Protein AF-A0A2T2R251-F1 (afdb_monomer_lite)

Foldseek 3Di:
DDPPPPPQPWDWDFDDDPNDTQKIWIWHDDDPQEIETEDIDGHPVCPPVCPSVVSLQVVLVVSLVRGKYKYKAAPLDQVVQCCLQVNVKKFQAWFFDDPVRHIITIIIRHPVVSVVDPCNPDPCNDPVNLVVCCVVPPVPDDLVRVVVVVDQKHKDKDQCVPCVVPVRVSQNVLSVVQKIQNHKHFDVVQVVVVVDVGRTMMMTMIGHD

Sequence (209 aa):
EELKEEAADGDFHILKKDNKVVAFVYMEPPEDGHKKATSLNVKSGYRGSAIGEAMLKNTLAEEAEDYIIDATVFPELRVGTKYVEDFDFNIVGTTTYGEERKKIFEIQINKDKNKELKTKNSENWTYEKITEKYKDFFEDKGLKQLKEASEEVIIRKYDMEKEDSQMVPEVEELIDSEYEVTRYFSDEESEKNEKEENEPVRYFVFEKV

Secondary structure (DSSP, 8-state):
----------EEEEEEETTEEEEEEEEPPPBTTEEEEEEEEE-GGGTTTTHHHHHHHHHHHHHTTTSEEEEEE-TT-THHHHHHHHS--EEEEEEEETTTTEEEEEEEE-HHHHHH-TTTS-TT-SHHHHHHHIIIIITT--HHHHHHTT-SEEEEEEEHHHHHHHHHHHHHHHHTTTEEEEEEEE-HHHHHTTTS-PPPEEEEEEEE-

Structure (mmCIF, N/CA/C/O backbone):
data_AF-A0A2T2R251-F1
#
_entry.id   AF-A0A2T2R251-F1
#
loop_
_atom_site.group_PDB
_atom_site.id
_atom_site.type_symbol
_atom_site.label_atom_id
_atom_site.label_alt_id
_atom_site.label_comp_id
_atom_site.label_asym_id
_atom_site.label_entity_id
_atom_site.label_seq_id
_atom_site.pdbx_PDB_ins_code
_atom_site.Cartn_x
_atom_site.Cartn_y
_atom_site.Cartn_z
_atom_site.occupancy
_atom_site.B_iso_or_equiv
_atom_site.auth_seq_id
_atom_site.auth_comp_id
_atom_site.auth_asym_id
_atom_site.auth_atom_id
_atom_site.pdbx_PDB_model_num
ATOM 1 N N . GLU A 1 1 ? -43.269 11.082 3.886 1.00 42.72 1 GLU A N 1
ATOM 2 C CA . GLU A 1 1 ? -42.209 10.229 3.330 1.00 42.72 1 GLU A CA 1
ATOM 3 C C . GLU A 1 1 ? -41.336 9.838 4.511 1.00 42.72 1 GLU A C 1
ATOM 5 O O . GLU A 1 1 ? -40.662 10.692 5.070 1.00 42.72 1 GLU A O 1
ATOM 10 N N . GLU A 1 2 ? -41.549 8.635 5.045 1.00 33.41 2 GLU A N 1
ATOM 11 C CA . GLU A 1 2 ? -40.767 8.110 6.168 1.00 33.41 2 GLU A CA 1
ATOM 12 C C . GLU A 1 2 ? -39.424 7.636 5.616 1.00 33.41 2 GLU A C 1
ATOM 14 O O . GLU A 1 2 ? -39.378 6.702 4.815 1.00 33.41 2 GLU A O 1
ATOM 19 N N . LEU A 1 3 ? -38.341 8.297 6.023 1.00 32.88 3 LEU A N 1
ATOM 20 C CA . LEU A 1 3 ? -36.986 7.801 5.821 1.00 32.88 3 LEU A CA 1
ATOM 21 C C . LEU A 1 3 ? -36.829 6.545 6.682 1.00 32.88 3 LEU A C 1
ATOM 23 O O . LEU A 1 3 ? -36.683 6.631 7.900 1.00 32.88 3 LEU A O 1
ATOM 27 N N . LYS A 1 4 ? -36.910 5.372 6.052 1.00 37.38 4 LYS A N 1
ATOM 28 C CA . LYS A 1 4 ? -36.396 4.138 6.639 1.00 37.38 4 LYS A CA 1
ATOM 29 C C . LYS A 1 4 ? -34.872 4.257 6.657 1.00 37.38 4 LYS A C 1
ATOM 31 O O . LYS A 1 4 ? -34.237 4.055 5.630 1.00 37.38 4 LYS A O 1
ATOM 36 N N . GLU A 1 5 ? -34.299 4.624 7.800 1.00 42.22 5 GLU A N 1
ATOM 37 C CA . GLU A 1 5 ? -32.902 4.294 8.093 1.00 42.22 5 GLU A CA 1
ATOM 38 C C . GLU A 1 5 ? -32.829 2.768 8.209 1.00 42.22 5 GLU A C 1
ATOM 40 O O . GLU A 1 5 ? -33.146 2.190 9.250 1.00 42.22 5 GLU A O 1
ATOM 45 N N . GLU A 1 6 ? -32.484 2.097 7.111 1.00 45.44 6 GLU A N 1
ATOM 46 C CA . GLU A 1 6 ? -31.908 0.760 7.200 1.00 45.44 6 GLU A CA 1
ATOM 47 C C . GLU A 1 6 ? -30.584 0.923 7.949 1.00 45.44 6 GLU A C 1
ATOM 49 O O . GLU A 1 6 ? -29.664 1.591 7.475 1.00 45.44 6 GLU A O 1
ATOM 54 N N . ALA A 1 7 ? -30.528 0.412 9.180 1.00 51.44 7 ALA A N 1
ATOM 55 C CA . ALA A 1 7 ? -29.283 0.347 9.923 1.00 51.44 7 ALA A CA 1
ATOM 56 C C . ALA A 1 7 ? -28.287 -0.443 9.068 1.00 51.44 7 ALA A C 1
ATOM 58 O O . ALA A 1 7 ? -28.575 -1.574 8.689 1.00 51.44 7 ALA A O 1
ATOM 59 N N . ALA A 1 8 ? -27.162 0.177 8.713 1.00 60.00 8 ALA A N 1
ATOM 60 C CA . ALA A 1 8 ? -26.139 -0.479 7.915 1.00 60.00 8 ALA A CA 1
ATOM 61 C C . ALA A 1 8 ? -25.661 -1.740 8.657 1.00 60.00 8 ALA A C 1
ATOM 63 O O . ALA A 1 8 ? -25.205 -1.633 9.795 1.00 60.00 8 ALA A O 1
ATOM 64 N N . ASP A 1 9 ? -25.768 -2.908 8.020 1.00 83.00 9 ASP A N 1
ATOM 65 C CA . ASP A 1 9 ? -25.555 -4.250 8.604 1.00 83.00 9 ASP A CA 1
ATOM 66 C C . ASP A 1 9 ? -24.088 -4.552 9.007 1.00 83.00 9 ASP A C 1
ATOM 68 O O . ASP A 1 9 ? -23.717 -5.704 9.209 1.00 83.00 9 ASP A O 1
ATOM 72 N N . GLY A 1 10 ? -23.224 -3.535 9.080 1.00 87.25 10 GLY A N 1
ATOM 73 C CA . GLY A 1 10 ? -21.783 -3.702 9.284 1.00 87.25 10 GLY A CA 1
ATOM 74 C C . GLY A 1 10 ? -21.327 -3.658 10.743 1.00 87.25 10 GLY A C 1
ATOM 75 O O . GLY A 1 10 ? -22.078 -3.320 11.663 1.00 87.25 10 GLY A O 1
ATOM 76 N N . ASP A 1 11 ? -20.041 -3.935 10.935 1.00 92.31 11 ASP A N 1
ATOM 77 C CA . ASP A 1 11 ? -19.409 -4.062 12.243 1.00 92.31 11 ASP A CA 1
ATOM 78 C C . ASP A 1 11 ? -18.750 -2.750 12.685 1.00 92.31 11 ASP A C 1
ATOM 80 O O . ASP A 1 11 ? -17.991 -2.114 11.950 1.00 92.31 11 ASP A O 1
ATOM 84 N N . PHE A 1 12 ? -19.001 -2.355 13.936 1.00 94.12 12 PHE A N 1
ATOM 85 C CA . PHE A 1 12 ? -18.276 -1.271 14.595 1.00 94.12 12 PHE A CA 1
ATOM 86 C C . PHE A 1 12 ? -17.308 -1.835 15.628 1.00 94.12 12 PHE A C 1
ATOM 88 O O . PHE A 1 12 ? -17.704 -2.238 16.726 1.00 94.12 12 PHE A O 1
ATOM 95 N N . HIS A 1 13 ? -16.018 -1.736 15.338 1.00 94.38 13 HIS A N 1
ATOM 96 C CA . HIS A 1 13 ? -14.980 -1.922 16.341 1.00 94.38 13 HIS A CA 1
ATOM 97 C C . HIS A 1 13 ? -14.821 -0.601 17.084 1.00 94.38 13 HIS A C 1
ATOM 99 O O . HIS A 1 13 ? -14.683 0.454 16.467 1.00 94.38 13 HIS A O 1
ATOM 105 N N . ILE A 1 14 ? -14.877 -0.623 18.417 1.00 95.50 14 ILE A N 1
ATOM 106 C CA . ILE A 1 14 ? -14.910 0.594 19.237 1.00 95.50 14 ILE A CA 1
ATOM 107 C C . ILE A 1 14 ? -13.843 0.518 20.321 1.00 95.50 14 ILE A C 1
ATOM 109 O O . ILE A 1 14 ? -13.848 -0.392 21.149 1.00 95.50 14 ILE A O 1
ATOM 113 N N . LEU A 1 15 ? -13.000 1.548 20.401 1.00 94.19 15 LEU A N 1
ATOM 114 C CA . LEU A 1 15 ? -12.077 1.732 21.513 1.00 94.19 15 LEU A CA 1
ATOM 115 C C . LEU A 1 15 ? -12.658 2.714 22.533 1.00 94.19 15 LEU A C 1
ATOM 117 O O . LEU A 1 15 ? -13.038 3.844 22.201 1.00 94.19 15 LEU A O 1
ATOM 121 N N . LYS A 1 16 ? -12.690 2.298 23.804 1.00 94.56 16 LYS A N 1
ATOM 122 C CA . LYS A 1 16 ? -13.161 3.120 24.925 1.00 94.56 16 LYS A CA 1
ATOM 123 C C . LYS A 1 16 ? -12.035 3.431 25.907 1.00 94.56 16 LYS A C 1
ATOM 125 O O . LYS A 1 16 ? -11.238 2.564 26.245 1.00 94.56 16 LYS A O 1
ATOM 130 N N . LYS A 1 17 ? -12.032 4.658 26.428 1.00 92.19 17 LYS A N 1
ATOM 131 C CA . LYS A 1 17 ? -11.225 5.089 27.578 1.00 92.19 17 LYS A CA 1
ATOM 132 C C . LYS A 1 17 ? -12.141 5.789 28.576 1.00 92.19 17 LYS A C 1
ATOM 134 O O . LYS A 1 17 ? -12.907 6.667 28.183 1.00 92.19 17 LYS A O 1
ATOM 139 N N . ASP A 1 18 ? -12.105 5.376 29.840 1.00 94.50 18 ASP A N 1
ATOM 140 C CA . ASP A 1 18 ? -12.979 5.904 30.902 1.00 94.50 18 ASP A CA 1
ATOM 141 C C . ASP A 1 18 ? -14.473 5.875 30.510 1.00 94.50 18 ASP A C 1
ATOM 143 O O . ASP A 1 18 ? -15.200 6.859 30.655 1.00 94.50 18 ASP A O 1
ATOM 147 N N . ASN A 1 19 ? -14.917 4.750 29.931 1.00 94.69 19 ASN A N 1
ATOM 148 C CA . ASN A 1 19 ? -16.263 4.528 29.376 1.00 94.69 19 ASN A CA 1
ATOM 149 C C . ASN A 1 19 ? -16.692 5.473 28.237 1.00 94.69 19 ASN A C 1
ATOM 151 O O . ASN A 1 19 ? -17.853 5.454 27.829 1.00 94.69 19 ASN A O 1
ATOM 155 N N . LYS A 1 20 ? -15.776 6.265 27.673 1.00 95.25 20 LYS A N 1
ATOM 156 C CA . LYS A 1 20 ? -16.039 7.133 26.520 1.00 95.25 20 LYS A CA 1
ATOM 157 C C . LYS A 1 20 ? -15.420 6.538 25.267 1.00 95.25 20 LYS A C 1
ATOM 159 O O . LYS A 1 20 ? -14.269 6.113 25.298 1.00 95.25 20 LYS A O 1
ATOM 164 N N . VAL A 1 21 ? -16.163 6.556 24.163 1.00 95.06 21 VAL A N 1
ATOM 165 C CA . VAL A 1 21 ? -15.623 6.203 22.844 1.00 95.06 21 VAL A CA 1
ATOM 166 C C . VAL A 1 21 ? -14.555 7.224 22.458 1.00 95.06 21 VAL A C 1
ATOM 168 O O . VAL A 1 21 ? -14.800 8.435 22.487 1.00 95.06 21 VAL A O 1
ATOM 171 N N . VAL A 1 22 ? -13.358 6.732 22.150 1.00 96.31 22 VAL A N 1
ATOM 172 C CA . VAL A 1 22 ? -12.215 7.553 21.723 1.00 96.31 22 VAL A CA 1
ATOM 173 C C . VAL A 1 22 ? -11.799 7.266 20.288 1.00 96.31 22 VAL A C 1
ATOM 175 O O . VAL A 1 22 ? -11.245 8.159 19.652 1.00 96.31 22 VAL A O 1
ATOM 178 N N . ALA A 1 23 ? -12.105 6.076 19.773 1.00 95.81 23 ALA A N 1
ATOM 179 C CA . ALA A 1 23 ? -11.934 5.737 18.371 1.00 95.81 23 ALA A CA 1
ATOM 180 C C . ALA A 1 23 ? -12.937 4.659 17.939 1.00 95.81 23 ALA A C 1
ATOM 182 O O . ALA A 1 23 ? -13.437 3.908 18.785 1.00 95.81 23 ALA A O 1
ATOM 183 N N . PHE A 1 24 ? -13.229 4.599 16.643 1.00 95.50 24 PHE A N 1
ATOM 184 C CA . PHE A 1 24 ? -13.963 3.495 16.033 1.00 95.50 24 PHE A CA 1
ATOM 185 C C . PHE A 1 24 ? -13.429 3.176 14.634 1.00 95.50 24 PHE A C 1
ATOM 187 O O . PHE A 1 24 ? -12.892 4.062 13.963 1.00 95.50 24 PHE A O 1
ATOM 194 N N . VAL A 1 25 ? -13.619 1.927 14.214 1.00 95.06 25 VAL A N 1
ATOM 195 C CA . VAL A 1 25 ? -13.469 1.463 12.833 1.00 95.06 25 VAL A CA 1
ATOM 196 C C . VAL A 1 25 ? -14.794 0.841 12.413 1.00 95.06 25 VAL A C 1
ATOM 198 O O . VAL A 1 25 ? -15.330 0.017 13.152 1.00 95.06 25 VAL A O 1
ATOM 201 N N . TYR A 1 26 ? -15.326 1.268 11.272 1.00 95.44 26 TYR A N 1
ATOM 202 C CA . TYR A 1 26 ? -16.492 0.650 10.647 1.00 95.44 26 TYR A CA 1
ATOM 203 C C . TYR A 1 26 ? -16.040 -0.243 9.491 1.00 95.44 26 TYR A C 1
ATOM 205 O O . TYR A 1 26 ? -15.249 0.191 8.644 1.00 95.44 26 TYR A O 1
ATOM 213 N N . MET A 1 27 ? -16.544 -1.474 9.482 1.00 95.62 27 MET A N 1
ATOM 214 C CA . MET A 1 27 ? -16.362 -2.433 8.402 1.00 95.62 27 MET A CA 1
ATOM 215 C C . MET A 1 27 ? -17.715 -2.818 7.819 1.00 95.62 27 MET A C 1
ATOM 217 O O . MET A 1 27 ? -18.676 -3.056 8.551 1.00 95.62 27 MET A O 1
ATOM 221 N N . GLU A 1 28 ? -17.790 -2.860 6.495 1.00 95.50 28 GLU A N 1
ATOM 222 C CA . GLU A 1 28 ? -18.968 -3.374 5.802 1.00 95.50 28 GLU A CA 1
ATOM 223 C C . GLU A 1 28 ? -19.137 -4.881 6.077 1.00 95.50 28 GLU A C 1
ATOM 225 O O . GLU A 1 28 ? -18.156 -5.563 6.404 1.00 95.50 28 GLU A O 1
ATOM 230 N N . PRO A 1 29 ? -20.371 -5.409 5.968 1.00 94.19 29 PRO A N 1
ATOM 231 C CA . PRO A 1 29 ? -20.608 -6.847 6.033 1.00 94.19 29 PRO A CA 1
ATOM 232 C C . PRO A 1 29 ? -19.720 -7.598 5.035 1.00 94.19 29 PRO A C 1
ATOM 234 O O . PRO A 1 29 ? -19.419 -7.057 3.969 1.00 94.19 29 PRO A O 1
ATOM 237 N N . PRO A 1 30 ? -19.325 -8.843 5.341 1.00 94.81 30 PRO A N 1
ATOM 238 C CA . PRO A 1 30 ? -18.513 -9.611 4.421 1.00 94.81 30 PRO A CA 1
ATOM 239 C C . PRO A 1 30 ? -19.285 -9.950 3.137 1.00 94.81 30 PRO A C 1
ATOM 241 O O . PRO A 1 30 ? -20.436 -10.388 3.196 1.00 94.81 30 PRO A O 1
ATOM 244 N N . GLU A 1 31 ? -18.622 -9.823 1.992 1.00 95.06 31 GLU A N 1
ATOM 245 C CA . GLU A 1 31 ? -19.116 -10.197 0.664 1.00 95.06 31 GLU A CA 1
ATOM 246 C C . GLU A 1 31 ? -18.051 -11.065 -0.024 1.00 95.06 31 GLU A C 1
ATOM 248 O O . GLU A 1 31 ? -16.896 -10.672 -0.121 1.00 95.06 31 GLU A O 1
ATOM 253 N N . ASP A 1 32 ? -18.403 -12.292 -0.423 1.00 94.69 32 ASP A N 1
ATOM 254 C CA . ASP A 1 32 ? -17.502 -13.243 -1.103 1.00 94.69 32 ASP A CA 1
ATOM 255 C C . ASP A 1 32 ? -16.136 -13.491 -0.418 1.00 94.69 32 ASP A C 1
ATOM 257 O O . ASP A 1 32 ? -15.134 -13.784 -1.066 1.00 94.69 32 ASP A O 1
ATOM 261 N N . GLY A 1 33 ? -16.095 -13.430 0.918 1.00 95.88 33 GLY A N 1
ATOM 262 C CA . GLY A 1 33 ? -14.867 -13.614 1.709 1.00 95.88 33 GLY A CA 1
ATOM 263 C C . GLY A 1 33 ? -14.048 -12.334 1.908 1.00 95.88 33 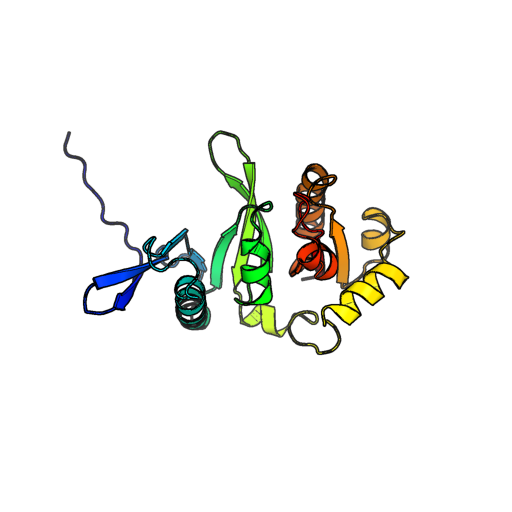GLY A C 1
ATOM 264 O O . GLY A 1 33 ? -12.995 -12.376 2.543 1.00 95.88 33 GLY A O 1
ATOM 265 N N . HIS A 1 34 ? -14.547 -11.202 1.420 1.00 97.44 34 HIS A N 1
ATOM 266 C CA . HIS A 1 34 ? -13.956 -9.883 1.581 1.00 97.44 34 HIS A CA 1
ATOM 267 C C . HIS A 1 34 ? -14.722 -9.059 2.618 1.00 97.44 34 HIS A C 1
ATOM 269 O O . HIS A 1 34 ? -15.947 -9.112 2.668 1.00 97.44 34 HIS A O 1
ATOM 275 N N . LYS A 1 35 ? -14.017 -8.262 3.424 1.00 96.56 35 LYS A N 1
ATOM 276 C CA . LYS A 1 35 ? -14.592 -7.207 4.271 1.00 96.56 35 LYS A CA 1
ATOM 277 C C . LYS A 1 35 ? -13.965 -5.873 3.915 1.00 96.56 35 LYS A C 1
ATOM 279 O O . LYS A 1 35 ? -12.746 -5.759 3.829 1.00 96.56 35 LYS A O 1
ATOM 284 N N . LYS A 1 36 ? -14.785 -4.830 3.803 1.00 96.69 36 LYS A N 1
ATOM 285 C CA . LYS A 1 36 ? -14.296 -3.489 3.484 1.00 96.69 36 LYS A CA 1
ATOM 286 C C . LYS A 1 36 ? -14.185 -2.611 4.724 1.00 96.69 36 LYS A C 1
ATOM 288 O O . LYS A 1 36 ? -15.191 -2.290 5.356 1.00 96.69 36 LYS A O 1
ATOM 293 N N . ALA A 1 37 ? -12.979 -2.151 5.043 1.00 95.81 37 ALA A N 1
ATOM 294 C CA . ALA A 1 37 ? -12.744 -1.133 6.062 1.00 95.81 37 ALA A CA 1
ATOM 295 C C . ALA A 1 37 ? -12.962 0.265 5.465 1.00 95.81 37 ALA A C 1
ATOM 297 O O . ALA A 1 37 ? -12.188 0.738 4.633 1.00 95.81 37 ALA A O 1
ATOM 298 N N . THR A 1 38 ? -14.023 0.950 5.893 1.00 91.56 38 THR A N 1
ATOM 299 C CA . THR A 1 38 ? -14.479 2.191 5.239 1.00 91.56 38 THR A CA 1
ATOM 300 C C . THR A 1 38 ? -14.211 3.448 6.048 1.00 91.56 38 THR A C 1
ATOM 302 O O . THR A 1 38 ? -14.013 4.524 5.483 1.00 91.56 38 THR A O 1
ATOM 305 N N . SER A 1 39 ? -14.212 3.352 7.378 1.00 89.12 39 SER A N 1
ATOM 306 C CA . SER A 1 39 ? -14.053 4.526 8.231 1.00 89.12 39 SER A CA 1
ATOM 307 C C . SER A 1 39 ? -13.225 4.212 9.458 1.00 89.12 39 SER A C 1
ATOM 309 O O . SER A 1 39 ? -13.602 3.361 10.254 1.00 89.12 39 SER A O 1
ATOM 311 N N . LEU A 1 40 ? -12.138 4.960 9.646 1.00 91.75 40 LEU A N 1
ATOM 312 C CA . LEU A 1 40 ? -11.447 5.096 10.922 1.00 91.75 40 LEU A CA 1
ATOM 313 C C . LEU A 1 40 ? -11.698 6.505 11.452 1.00 91.75 40 LEU A C 1
ATOM 315 O O . LEU A 1 40 ? -11.399 7.500 10.787 1.00 91.75 40 LEU A O 1
ATOM 319 N N . ASN A 1 41 ? -12.158 6.606 12.694 1.00 93.38 41 ASN A N 1
ATOM 320 C CA . ASN A 1 41 ? -12.248 7.886 13.379 1.00 93.38 41 ASN A CA 1
ATOM 321 C C . ASN A 1 41 ? -11.543 7.830 14.728 1.00 93.38 41 ASN A C 1
ATOM 323 O O . ASN A 1 41 ? -11.795 6.941 15.535 1.00 93.38 41 ASN A O 1
ATOM 327 N N . VAL A 1 42 ? -10.708 8.834 14.996 1.00 93.38 42 VAL A N 1
ATOM 328 C CA . VAL A 1 42 ? -10.112 9.078 16.311 1.00 93.38 42 VAL A CA 1
ATOM 329 C C . VAL A 1 42 ? -10.560 10.449 16.795 1.00 93.38 42 VAL A C 1
ATOM 331 O O . VAL A 1 42 ? -10.399 11.466 16.101 1.00 93.38 42 VAL A O 1
ATOM 334 N N . LYS A 1 43 ? -11.092 10.481 18.019 1.00 94.31 43 LYS A N 1
ATOM 335 C CA . LYS A 1 43 ? -11.514 11.704 18.700 1.00 94.31 43 LYS A CA 1
ATOM 336 C C . LYS A 1 43 ? -10.365 12.714 18.703 1.00 94.31 43 LYS A C 1
ATOM 338 O O . LYS A 1 43 ? -9.245 12.379 19.069 1.00 94.31 43 LYS A O 1
ATOM 343 N N . SER A 1 44 ? -10.653 13.961 18.330 1.00 92.69 44 SER A N 1
ATOM 344 C CA . SER A 1 44 ? -9.643 14.992 18.029 1.00 92.69 44 SER A CA 1
ATOM 345 C C . SER A 1 44 ? -8.545 15.153 19.087 1.00 92.69 44 SER A C 1
ATOM 347 O O . SER A 1 44 ? -7.374 15.196 18.731 1.00 92.69 44 SER A O 1
ATOM 349 N N . GLY A 1 45 ? -8.898 15.162 20.376 1.00 93.81 45 GLY A N 1
ATOM 350 C CA . GLY A 1 45 ? -7.935 15.279 21.483 1.00 93.81 45 GLY A CA 1
ATOM 351 C C . GLY A 1 45 ? -7.009 14.071 21.697 1.00 93.81 45 GLY A C 1
ATOM 352 O O . GLY A 1 45 ? -6.158 14.121 22.576 1.00 93.81 45 GLY A O 1
ATOM 353 N N . TYR A 1 46 ? -7.190 12.995 20.930 1.00 92.12 46 TYR A N 1
ATOM 354 C CA . TYR A 1 46 ? -6.380 11.772 20.954 1.00 92.12 46 TYR A CA 1
ATOM 355 C C . TYR A 1 46 ? -5.630 11.534 19.633 1.00 92.12 46 TYR A C 1
ATOM 357 O O . TYR A 1 46 ? -4.946 10.526 19.472 1.00 92.12 46 TYR A O 1
ATOM 365 N N . ARG A 1 47 ? -5.751 12.436 18.655 1.00 89.12 47 ARG A N 1
ATOM 366 C CA . ARG A 1 47 ? -4.983 12.326 17.410 1.00 89.12 47 ARG A CA 1
ATOM 367 C C . ARG A 1 47 ? -3.497 12.534 17.709 1.00 89.12 47 ARG A C 1
ATOM 369 O O . ARG A 1 47 ? -3.148 13.362 18.544 1.00 89.12 47 ARG A O 1
ATOM 376 N N . GLY A 1 48 ? -2.637 11.753 17.056 1.00 86.44 48 GLY A N 1
ATOM 377 C CA . GLY A 1 48 ? -1.192 11.751 17.313 1.00 86.44 48 GLY A CA 1
ATOM 378 C C . GLY A 1 48 ? -0.752 10.957 18.550 1.00 86.44 48 GLY A C 1
ATOM 379 O O . GLY A 1 48 ? 0.434 10.934 18.853 1.00 86.44 48 GLY A O 1
ATOM 380 N N . SER A 1 49 ?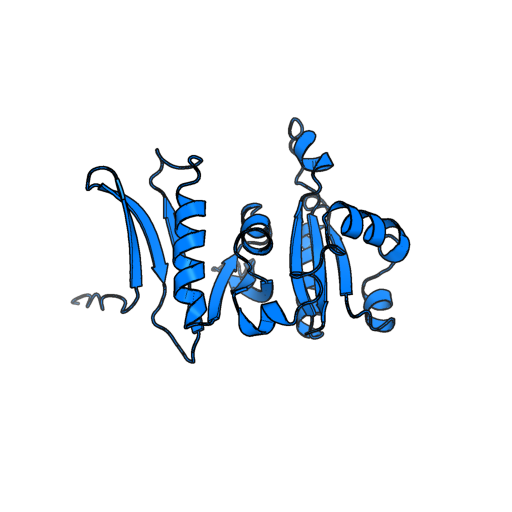 -1.665 10.284 19.264 1.00 90.31 49 SER A N 1
ATOM 381 C CA . SER A 1 49 ? -1.316 9.467 20.439 1.00 90.31 49 SER A CA 1
ATOM 382 C C . SER A 1 49 ? -1.150 7.972 20.130 1.00 90.31 49 SER A C 1
ATOM 384 O O . SER A 1 49 ? -1.349 7.149 21.023 1.00 90.31 49 SER A O 1
ATOM 386 N N . ALA A 1 50 ? -0.897 7.611 18.870 1.00 91.00 50 ALA A N 1
ATOM 387 C CA . ALA A 1 50 ? -0.840 6.231 18.374 1.00 91.00 50 ALA A CA 1
ATOM 388 C C . ALA A 1 50 ? -2.141 5.402 18.539 1.00 91.00 50 ALA A C 1
ATOM 390 O O . ALA A 1 50 ? -2.138 4.186 18.354 1.00 91.00 50 ALA A O 1
ATOM 391 N N . ILE A 1 51 ? -3.266 6.027 18.924 1.00 92.25 51 ILE A N 1
ATOM 392 C CA . ILE A 1 51 ? -4.526 5.310 19.194 1.00 92.25 51 ILE A CA 1
ATOM 393 C C . ILE A 1 51 ? -5.134 4.738 17.912 1.00 92.25 51 ILE A C 1
ATOM 395 O O . ILE A 1 51 ? -5.634 3.616 17.934 1.00 92.25 51 ILE A O 1
ATOM 399 N N . GLY A 1 52 ? -5.101 5.500 16.815 1.00 90.44 52 GLY A N 1
ATOM 400 C CA . GLY A 1 52 ? -5.629 5.035 15.533 1.00 90.44 52 GLY A CA 1
ATOM 401 C C . GLY A 1 52 ? -4.818 3.859 15.003 1.00 90.44 52 GLY A C 1
ATOM 402 O O . GLY A 1 52 ? -5.390 2.851 14.611 1.00 90.44 52 GLY A O 1
ATOM 403 N N . GLU A 1 53 ? -3.492 3.959 15.085 1.00 91.25 53 GLU A N 1
ATOM 404 C CA . GLU A 1 53 ? -2.561 2.916 14.665 1.00 91.25 53 GLU A CA 1
ATOM 405 C C . GLU A 1 53 ? -2.736 1.632 15.482 1.00 91.25 53 GLU A C 1
ATOM 407 O O . GLU A 1 53 ? -2.854 0.551 14.914 1.00 91.25 53 GLU A O 1
ATOM 412 N N . ALA A 1 54 ? -2.814 1.739 16.812 1.00 91.12 54 ALA A N 1
ATOM 413 C CA . ALA A 1 54 ? -3.032 0.580 17.675 1.00 91.12 54 ALA A CA 1
ATOM 414 C C . ALA A 1 54 ? -4.395 -0.082 17.423 1.00 91.12 54 ALA A C 1
ATOM 416 O O . ALA A 1 54 ? -4.505 -1.306 17.463 1.00 91.12 54 ALA A O 1
ATOM 417 N N . MET A 1 55 ? -5.430 0.722 17.162 1.00 92.44 55 MET A N 1
ATOM 418 C CA . MET A 1 55 ? -6.757 0.216 16.837 1.00 92.44 55 MET A CA 1
ATOM 419 C C . MET A 1 55 ? -6.765 -0.526 15.502 1.00 92.44 55 MET A C 1
ATOM 421 O O . MET A 1 55 ? -7.185 -1.678 15.470 1.00 92.44 55 MET A O 1
ATOM 425 N N . LEU A 1 56 ? -6.261 0.102 14.434 1.00 92.50 56 LEU A N 1
ATOM 426 C CA . LEU A 1 56 ? -6.164 -0.527 13.118 1.00 92.50 56 LEU A CA 1
ATOM 427 C C . LEU A 1 56 ? -5.358 -1.817 13.185 1.00 92.50 56 LEU A C 1
ATOM 429 O O . LEU A 1 56 ? -5.837 -2.843 12.726 1.00 92.50 56 LEU A O 1
ATOM 433 N N . LYS A 1 57 ? -4.179 -1.792 13.813 1.00 91.38 57 LYS A N 1
ATOM 434 C CA . LYS A 1 57 ? -3.323 -2.976 13.901 1.00 91.38 57 LYS A CA 1
ATOM 435 C C . LYS A 1 57 ? -4.049 -4.170 14.508 1.00 91.38 57 LYS A C 1
ATOM 437 O O . LYS A 1 57 ? -3.957 -5.262 13.969 1.00 91.38 57 LYS A O 1
ATOM 442 N N . ASN A 1 58 ? -4.756 -3.966 15.616 1.00 91.00 58 ASN A N 1
ATOM 443 C CA . ASN A 1 58 ? -5.444 -5.060 16.294 1.00 91.00 58 ASN A CA 1
ATOM 444 C C . ASN A 1 58 ? -6.683 -5.512 15.517 1.00 91.00 58 ASN A C 1
ATOM 446 O O . ASN A 1 58 ? -6.846 -6.703 15.291 1.00 91.00 58 ASN A O 1
ATOM 450 N N . THR A 1 59 ? -7.522 -4.567 15.086 1.00 94.19 59 THR A N 1
ATOM 451 C CA . THR A 1 59 ? -8.769 -4.880 14.380 1.00 94.19 59 THR A CA 1
ATOM 452 C C . THR A 1 59 ? -8.504 -5.527 13.024 1.00 94.19 59 THR A C 1
ATOM 454 O O . THR A 1 59 ? -9.089 -6.557 12.724 1.00 94.19 59 THR A O 1
ATOM 457 N N . LEU A 1 60 ? -7.600 -4.967 12.217 1.00 94.88 60 LEU A N 1
ATOM 458 C CA . LEU A 1 60 ? -7.275 -5.527 10.906 1.00 94.88 60 LEU A CA 1
ATOM 459 C C . LEU A 1 60 ? -6.573 -6.877 11.037 1.00 94.88 60 LEU A C 1
ATOM 461 O O . LEU A 1 60 ? -6.870 -7.775 10.265 1.00 94.88 60 LEU A O 1
ATOM 465 N N . ALA A 1 61 ? -5.676 -7.047 12.016 1.00 92.31 61 ALA A N 1
ATOM 466 C CA . ALA A 1 61 ? -5.030 -8.337 12.229 1.00 92.31 61 ALA A CA 1
ATOM 467 C C . ALA A 1 61 ? -6.031 -9.425 12.632 1.00 92.31 61 ALA A C 1
ATOM 469 O O . ALA A 1 61 ? -5.890 -10.543 12.150 1.00 92.31 61 ALA A O 1
ATOM 470 N N . GLU A 1 62 ? -7.011 -9.112 13.482 1.00 94.69 62 GLU A N 1
ATOM 471 C CA . GLU A 1 62 ? -8.071 -10.043 13.886 1.00 94.69 62 GLU A CA 1
ATOM 472 C C . GLU A 1 62 ? -8.969 -10.410 12.699 1.00 94.69 62 GLU A C 1
ATOM 474 O O . GLU A 1 62 ? -9.074 -11.582 12.353 1.00 94.69 62 GLU A O 1
ATOM 479 N N . GLU A 1 63 ? -9.532 -9.417 12.011 1.00 96.00 63 GLU A N 1
ATOM 480 C CA . GLU A 1 63 ? -10.463 -9.644 10.897 1.00 96.00 63 GLU A CA 1
ATOM 481 C C . GLU A 1 63 ? -9.786 -10.323 9.698 1.00 96.00 63 GLU A C 1
ATOM 483 O O . GLU A 1 63 ? -10.387 -11.167 9.036 1.00 96.00 63 GLU A O 1
ATOM 488 N N . ALA A 1 64 ? -8.506 -10.026 9.452 1.00 96.38 64 ALA A N 1
ATOM 489 C CA . ALA A 1 64 ? -7.747 -10.636 8.367 1.00 96.38 64 ALA A CA 1
ATOM 490 C C . ALA A 1 64 ? -7.368 -12.110 8.612 1.00 96.38 64 ALA A C 1
ATOM 492 O O . ALA A 1 64 ? -6.687 -12.704 7.780 1.00 96.38 64 ALA A O 1
ATOM 493 N N . GLU A 1 65 ? -7.675 -12.700 9.778 1.00 95.88 65 GLU A N 1
ATOM 494 C CA . GLU A 1 65 ? -7.587 -14.165 9.950 1.00 95.88 65 GLU A CA 1
ATOM 495 C C . GLU A 1 65 ? -8.692 -14.894 9.173 1.00 95.88 65 GLU A C 1
ATOM 497 O O . GLU A 1 65 ? -8.451 -15.984 8.660 1.00 95.88 65 GLU A O 1
ATOM 502 N N . ASP A 1 66 ? -9.873 -14.282 9.066 1.00 96.62 66 ASP A N 1
ATOM 503 C CA . ASP A 1 66 ? -11.065 -14.917 8.497 1.00 96.62 66 ASP A CA 1
ATOM 504 C C . ASP A 1 66 ? -11.467 -14.331 7.133 1.00 96.62 66 ASP A C 1
ATOM 506 O O . ASP A 1 66 ? -12.149 -15.001 6.355 1.00 96.62 66 ASP A O 1
ATOM 510 N N . TYR A 1 67 ? -11.049 -13.098 6.830 1.00 98.00 67 TYR A N 1
ATOM 511 C CA . TYR A 1 67 ? -11.451 -12.365 5.628 1.00 98.00 67 TYR A CA 1
ATOM 512 C C . TYR A 1 67 ? -10.265 -11.721 4.912 1.00 98.00 67 TYR A C 1
ATOM 514 O O . TYR A 1 67 ? -9.237 -11.402 5.507 1.00 98.00 67 TYR A O 1
ATOM 522 N N . ILE A 1 68 ? -10.440 -11.455 3.622 1.00 98.12 68 ILE A N 1
ATOM 523 C CA . ILE A 1 68 ? -9.596 -10.509 2.895 1.00 98.12 68 ILE A CA 1
ATOM 524 C C . ILE A 1 68 ? -10.088 -9.101 3.227 1.00 98.12 68 ILE A C 1
ATOM 526 O O . ILE A 1 68 ? -11.279 -8.818 3.106 1.00 98.12 68 ILE A O 1
ATOM 530 N N . ILE A 1 69 ? -9.196 -8.219 3.676 1.00 98.12 69 ILE A N 1
ATOM 531 C CA . ILE A 1 69 ? -9.596 -6.869 4.089 1.00 98.12 69 ILE A CA 1
ATOM 532 C C . ILE A 1 69 ? -9.287 -5.875 2.987 1.00 98.12 69 ILE A C 1
ATOM 534 O O . ILE A 1 69 ? -8.120 -5.625 2.700 1.00 98.12 69 ILE A O 1
ATOM 538 N N . ASP A 1 70 ? -10.322 -5.254 2.439 1.00 98.00 70 ASP A N 1
ATOM 539 C CA . ASP A 1 70 ? -10.203 -4.210 1.431 1.00 98.00 70 ASP A CA 1
ATOM 540 C C . ASP A 1 70 ? -10.352 -2.825 2.062 1.00 98.00 70 ASP A C 1
ATOM 542 O O . ASP A 1 70 ? -11.150 -2.598 2.975 1.00 98.00 70 ASP A O 1
ATOM 546 N N . ALA A 1 71 ? -9.602 -1.859 1.555 1.00 96.94 71 ALA A N 1
ATOM 547 C CA . ALA A 1 71 ? -9.760 -0.456 1.891 1.00 96.94 71 ALA A CA 1
ATOM 548 C C . ALA A 1 71 ? -9.330 0.417 0.711 1.00 96.94 71 ALA A C 1
ATOM 550 O O . ALA A 1 71 ? -8.882 -0.058 -0.332 1.00 96.94 71 ALA A O 1
ATOM 551 N N . THR A 1 72 ? -9.466 1.726 0.878 1.00 96.44 72 THR A N 1
ATOM 552 C CA . THR A 1 72 ? -9.013 2.691 -0.120 1.00 96.44 72 THR A CA 1
ATOM 553 C C . THR A 1 72 ? -8.219 3.810 0.517 1.00 96.44 72 THR A C 1
ATOM 555 O O . THR A 1 72 ? -8.565 4.274 1.606 1.00 96.44 72 THR A O 1
ATOM 558 N N . VAL A 1 73 ? -7.203 4.300 -0.187 1.00 95.06 73 VAL A N 1
ATOM 559 C CA . VAL A 1 73 ? -6.394 5.433 0.260 1.00 95.06 73 VAL A CA 1
ATOM 560 C C . VAL A 1 73 ? -6.084 6.377 -0.894 1.00 95.06 73 VAL A C 1
ATOM 562 O O . VAL A 1 73 ? -5.865 5.972 -2.032 1.00 95.06 73 VAL A O 1
ATOM 565 N N . PHE A 1 74 ? -6.088 7.666 -0.588 1.00 94.12 74 PHE A N 1
ATOM 566 C CA . PHE A 1 74 ? -5.666 8.710 -1.510 1.00 94.12 74 PHE A CA 1
ATOM 567 C C . PHE A 1 74 ? -4.137 8.659 -1.698 1.00 94.12 74 PHE A C 1
ATOM 569 O O . PHE A 1 74 ? -3.428 8.665 -0.685 1.00 94.12 74 PHE A O 1
ATOM 576 N N . PRO A 1 75 ? -3.620 8.610 -2.940 1.00 93.75 75 PRO A N 1
ATOM 577 C CA . PRO A 1 75 ? -2.189 8.508 -3.226 1.00 93.75 75 PRO A CA 1
ATOM 578 C C . PRO A 1 75 ? -1.347 9.619 -2.586 1.00 93.75 75 PRO A C 1
ATOM 580 O O . PRO A 1 75 ? -0.237 9.380 -2.110 1.00 93.75 75 PRO A O 1
ATOM 583 N N . GLU A 1 76 ? -1.893 10.829 -2.491 1.00 90.19 76 GLU A N 1
ATOM 584 C CA . GLU A 1 76 ? -1.240 11.992 -1.893 1.00 90.19 76 GLU A CA 1
ATOM 585 C C . GLU A 1 76 ? -1.077 11.862 -0.368 1.00 90.19 76 GLU A C 1
ATOM 587 O O . GLU A 1 76 ? -0.172 12.449 0.231 1.00 90.19 76 GLU A O 1
ATOM 592 N N . LEU A 1 77 ? -1.895 11.039 0.298 1.00 89.38 77 LEU A N 1
ATOM 593 C CA . LEU A 1 77 ? -1.852 10.924 1.749 1.00 89.38 77 LEU A CA 1
ATOM 594 C C . LEU A 1 77 ? -0.669 10.074 2.203 1.00 89.38 77 LEU A C 1
ATOM 596 O O . LEU A 1 77 ? -0.623 8.864 1.998 1.00 89.38 77 LEU A O 1
ATOM 600 N N . ARG A 1 78 ? 0.225 10.695 2.979 1.00 86.50 78 ARG A N 1
ATOM 601 C CA . ARG A 1 78 ? 1.354 10.007 3.627 1.00 86.50 78 ARG A CA 1
ATOM 602 C C . ARG A 1 78 ? 0.933 8.820 4.495 1.00 86.50 78 ARG A C 1
ATOM 604 O O . ARG A 1 78 ? 1.722 7.919 4.710 1.00 86.50 78 ARG A O 1
ATOM 611 N N . VAL A 1 79 ? -0.300 8.791 5.004 1.00 87.00 79 VAL A N 1
ATOM 612 C CA . VAL A 1 79 ? -0.783 7.648 5.795 1.00 87.00 79 VAL A CA 1
ATOM 613 C C . VAL A 1 79 ? -0.845 6.349 4.976 1.00 87.00 79 VAL A C 1
ATOM 615 O O . VAL A 1 79 ? -0.758 5.273 5.557 1.00 87.00 79 VAL A O 1
ATOM 618 N N . GLY A 1 80 ? -0.929 6.438 3.642 1.00 90.50 80 GLY A N 1
ATOM 619 C CA . GLY A 1 80 ? -0.907 5.272 2.760 1.00 90.50 80 GLY A CA 1
ATOM 620 C C . GLY A 1 80 ? 0.381 4.455 2.870 1.00 90.50 80 GLY A C 1
ATOM 621 O O . GLY A 1 80 ? 0.307 3.231 2.823 1.00 90.50 80 GLY A O 1
ATOM 622 N N . THR A 1 81 ? 1.536 5.093 3.111 1.00 92.31 81 THR A N 1
ATOM 623 C CA . THR A 1 81 ? 2.806 4.368 3.323 1.00 92.31 81 THR A CA 1
ATOM 624 C C . THR A 1 81 ? 2.733 3.510 4.578 1.00 92.31 81 THR A C 1
ATOM 626 O O . THR A 1 81 ? 3.035 2.323 4.541 1.00 92.31 81 THR A O 1
ATOM 629 N N . LYS A 1 82 ? 2.204 4.068 5.674 1.00 90.94 82 LYS A N 1
ATOM 630 C CA . LYS A 1 82 ? 1.977 3.319 6.918 1.00 90.94 82 LYS A CA 1
ATOM 631 C C . LYS A 1 82 ? 1.019 2.152 6.726 1.00 90.94 82 LYS A C 1
ATOM 633 O O . LYS A 1 82 ? 1.203 1.114 7.344 1.00 90.94 82 LYS A O 1
ATOM 638 N N . TYR A 1 83 ? -0.009 2.302 5.894 1.00 93.25 83 TYR A N 1
ATOM 639 C CA . TYR A 1 83 ? -0.935 1.201 5.640 1.00 93.25 83 TYR A CA 1
ATOM 640 C C . TYR A 1 83 ? -0.228 0.008 4.998 1.00 93.25 83 TYR A C 1
ATOM 642 O O . TYR A 1 83 ? -0.382 -1.116 5.474 1.00 93.25 83 TYR A O 1
ATOM 650 N N . VAL A 1 84 ? 0.607 0.260 3.993 1.00 94.88 84 VAL A N 1
ATOM 651 C CA . VAL A 1 84 ? 1.353 -0.793 3.294 1.00 94.88 84 VAL A CA 1
ATOM 652 C C . VAL A 1 84 ? 2.472 -1.387 4.159 1.00 94.88 84 VAL A C 1
ATOM 654 O O . VAL A 1 84 ? 2.618 -2.609 4.221 1.00 94.88 84 VAL A O 1
ATOM 657 N N . GLU A 1 85 ? 3.243 -0.551 4.860 1.00 93.25 85 GLU A N 1
ATOM 658 C CA . GLU A 1 85 ? 4.415 -1.007 5.622 1.00 93.25 85 GLU A CA 1
ATOM 659 C C . GLU A 1 85 ? 4.069 -1.553 7.016 1.00 93.25 85 GLU A C 1
ATOM 661 O O . GLU A 1 85 ? 4.637 -2.563 7.428 1.00 93.25 85 GLU A O 1
ATOM 666 N N . ASP A 1 86 ? 3.134 -0.929 7.742 1.00 91.81 86 ASP A N 1
ATOM 667 C CA . ASP A 1 86 ? 2.876 -1.255 9.154 1.00 91.81 86 ASP A CA 1
ATOM 668 C C . ASP A 1 86 ? 1.664 -2.177 9.360 1.00 91.81 86 ASP A C 1
ATOM 670 O O . ASP A 1 86 ? 1.593 -2.879 10.377 1.00 91.81 86 ASP A O 1
ATOM 674 N N . PHE A 1 87 ? 0.693 -2.157 8.438 1.00 92.69 87 PHE A N 1
ATOM 675 C CA . PHE A 1 87 ? -0.557 -2.930 8.544 1.00 92.69 87 PHE A CA 1
ATOM 676 C C . PHE A 1 87 ? -0.712 -3.996 7.459 1.00 92.69 87 PHE A C 1
ATOM 678 O O . PHE A 1 87 ? -1.789 -4.561 7.312 1.00 92.69 87 PHE A O 1
ATOM 685 N N . ASP A 1 88 ? 0.371 -4.293 6.747 1.00 93.75 88 ASP A N 1
ATOM 686 C CA . ASP A 1 88 ? 0.463 -5.384 5.780 1.00 93.75 88 ASP A CA 1
ATOM 687 C C . ASP A 1 88 ? -0.500 -5.293 4.582 1.00 93.75 88 ASP A C 1
ATOM 689 O O . ASP A 1 88 ? -0.769 -6.285 3.906 1.00 93.75 88 ASP A O 1
ATOM 693 N N . PHE A 1 89 ? -0.990 -4.091 4.275 1.00 97.25 89 PHE A N 1
ATOM 694 C CA . PHE A 1 89 ? -1.699 -3.864 3.021 1.00 97.25 89 PHE A CA 1
ATOM 695 C C . PHE A 1 89 ? -0.744 -3.979 1.822 1.00 97.25 89 PHE A C 1
ATOM 697 O O . PHE A 1 89 ? 0.448 -3.682 1.934 1.00 97.25 89 PHE A O 1
ATOM 704 N N . ASN A 1 90 ? -1.294 -4.322 0.662 1.00 98.00 90 ASN A N 1
ATOM 705 C CA . ASN A 1 90 ? -0.698 -4.093 -0.656 1.00 98.00 90 ASN A CA 1
ATOM 706 C C . ASN A 1 90 ? -1.592 -3.131 -1.439 1.00 98.00 90 ASN A C 1
ATOM 708 O O . ASN A 1 90 ? -2.799 -3.120 -1.207 1.00 98.00 90 ASN A O 1
ATOM 712 N N . ILE A 1 91 ? -1.043 -2.361 -2.381 1.00 98.31 91 ILE A N 1
ATOM 713 C CA . ILE A 1 91 ? -1.866 -1.654 -3.379 1.00 98.31 91 ILE A CA 1
ATOM 714 C C . ILE A 1 91 ? -2.1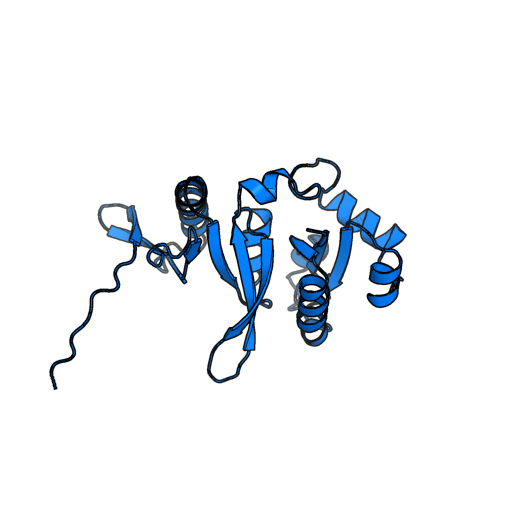18 -2.617 -4.534 1.00 98.31 91 ILE A C 1
ATOM 716 O O . ILE A 1 91 ? -1.172 -3.043 -5.199 1.00 98.31 91 ILE A O 1
ATOM 720 N N . VAL A 1 92 ? -3.389 -2.943 -4.750 1.00 98.25 92 VAL A N 1
ATOM 721 C CA . VAL A 1 92 ? -3.835 -3.991 -5.683 1.00 98.25 92 VAL A CA 1
ATOM 722 C C . VAL A 1 92 ? -4.679 -3.448 -6.832 1.00 98.25 92 VAL A C 1
ATOM 724 O O . VAL A 1 92 ? -4.982 -4.174 -7.771 1.00 98.25 92 VAL A O 1
ATOM 727 N N . GLY A 1 93 ? -5.074 -2.177 -6.763 1.00 97.81 93 GLY A N 1
ATOM 728 C CA . GLY A 1 93 ? -5.965 -1.570 -7.743 1.00 97.81 93 GLY A CA 1
ATOM 729 C C . GLY A 1 93 ? -5.981 -0.051 -7.685 1.00 97.81 93 GLY A C 1
ATOM 730 O O . GLY A 1 93 ? -5.403 0.584 -6.794 1.00 97.81 93 GLY A O 1
ATOM 731 N N . THR A 1 94 ? -6.689 0.539 -8.644 1.00 97.00 94 THR A N 1
ATOM 732 C CA . THR A 1 94 ? -7.080 1.947 -8.589 1.00 97.00 94 THR A CA 1
ATOM 733 C C . THR A 1 94 ? -8.561 2.081 -8.908 1.00 97.00 94 THR A C 1
ATOM 735 O O . THR A 1 94 ? -9.084 1.426 -9.806 1.00 97.00 94 THR A O 1
ATOM 738 N N . THR A 1 95 ? -9.242 2.990 -8.220 1.00 96.12 95 THR A N 1
ATOM 739 C CA . THR A 1 95 ? -10.649 3.297 -8.490 1.00 96.12 95 THR A CA 1
ATOM 740 C C . THR A 1 95 ? -10.888 4.800 -8.483 1.00 96.12 95 THR A C 1
ATOM 742 O O . THR A 1 95 ? -10.008 5.582 -8.130 1.00 96.12 95 THR A O 1
ATOM 745 N N . THR A 1 96 ? -12.055 5.242 -8.941 1.00 95.38 96 THR A N 1
ATOM 746 C CA . THR A 1 96 ? -12.421 6.665 -8.957 1.00 95.38 96 THR A CA 1
ATOM 747 C C . THR A 1 96 ? -13.332 7.004 -7.789 1.00 95.38 96 THR A C 1
ATOM 749 O O . THR A 1 96 ? -14.357 6.353 -7.598 1.00 95.38 96 THR A O 1
ATOM 752 N N . TYR A 1 97 ? -13.008 8.071 -7.064 1.00 91.94 97 TYR A N 1
ATOM 753 C CA . TYR A 1 97 ? -13.762 8.547 -5.912 1.00 91.94 97 TYR A CA 1
ATOM 754 C C . TYR A 1 97 ? -14.290 9.970 -6.108 1.00 91.94 97 TYR A C 1
ATOM 756 O O . TYR A 1 97 ? -13.589 10.865 -6.592 1.00 91.94 97 TYR A O 1
ATOM 764 N N . GLY A 1 98 ? -15.530 10.182 -5.664 1.00 90.81 98 GLY A N 1
ATOM 765 C CA . GLY A 1 98 ? -16.192 11.485 -5.653 1.00 90.81 98 GLY A CA 1
ATOM 766 C C . GLY A 1 98 ? -16.596 12.012 -7.034 1.00 90.81 98 GLY A C 1
ATOM 767 O O . GLY A 1 98 ? -16.340 11.406 -8.075 1.00 90.81 98 GLY A O 1
ATOM 768 N N . GLU A 1 99 ? -17.245 13.178 -7.040 1.00 86.25 99 GLU A N 1
ATOM 769 C CA . GLU A 1 99 ? -17.749 13.824 -8.263 1.00 86.25 99 GLU A CA 1
ATOM 770 C C . GLU A 1 99 ? -16.621 14.251 -9.213 1.00 86.25 99 GLU A C 1
ATOM 772 O O . GLU A 1 99 ? -16.767 14.178 -10.431 1.00 86.25 99 GLU A O 1
ATOM 777 N N . GLU A 1 100 ? -15.470 14.628 -8.652 1.00 87.06 100 GLU A N 1
ATOM 778 C CA . GLU A 1 100 ? -14.264 15.010 -9.397 1.00 87.06 100 GLU A CA 1
ATOM 779 C C . GLU A 1 100 ? -13.547 13.812 -10.042 1.00 87.06 100 GLU A C 1
ATOM 781 O O . GLU A 1 100 ? -12.586 14.008 -10.782 1.00 87.06 100 GLU A O 1
ATOM 786 N N . ARG A 1 101 ? -14.005 12.575 -9.781 1.00 89.25 101 ARG A N 1
ATOM 787 C CA . ARG A 1 101 ? -13.413 11.322 -10.283 1.00 89.25 101 ARG A CA 1
ATOM 788 C C . ARG A 1 101 ? -11.913 11.215 -10.005 1.00 89.25 101 ARG A C 1
ATOM 790 O O . ARG A 1 101 ? -11.149 10.751 -10.853 1.00 89.25 101 ARG A O 1
ATOM 797 N N . LYS A 1 102 ? -11.494 11.628 -8.808 1.00 91.75 102 LYS A N 1
ATOM 798 C CA . LYS A 1 102 ? -10.103 11.479 -8.369 1.00 91.75 102 LYS A CA 1
ATOM 799 C C . LYS A 1 102 ? -9.757 10.002 -8.281 1.00 91.75 102 LYS A C 1
ATOM 801 O O . LYS A 1 102 ? -10.542 9.220 -7.747 1.00 91.75 102 LYS A O 1
ATOM 806 N N . LYS A 1 103 ? -8.602 9.624 -8.819 1.00 94.94 103 LYS A N 1
ATOM 807 C CA . LYS A 1 103 ? -8.096 8.260 -8.710 1.00 94.94 103 LYS A CA 1
ATOM 808 C C . LYS A 1 103 ? -7.558 8.030 -7.301 1.00 94.94 103 LYS A C 1
ATOM 810 O O . LYS A 1 103 ? -6.809 8.849 -6.779 1.00 94.94 103 LYS A O 1
ATOM 815 N N . ILE A 1 104 ? -7.971 6.926 -6.702 1.00 96.38 104 ILE A N 1
ATOM 816 C CA . ILE A 1 104 ? -7.547 6.470 -5.383 1.00 96.38 104 ILE A CA 1
ATOM 817 C C . ILE A 1 104 ? -6.999 5.054 -5.485 1.00 96.38 104 ILE A C 1
ATOM 819 O O . ILE A 1 104 ? -7.385 4.303 -6.382 1.00 96.38 104 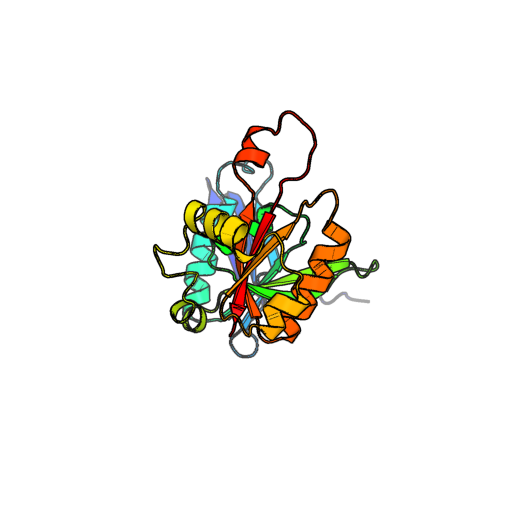ILE A O 1
ATOM 823 N N . PHE A 1 105 ? -6.107 4.696 -4.572 1.00 97.50 105 PHE A N 1
ATOM 824 C CA . PHE A 1 105 ? -5.562 3.352 -4.480 1.00 97.50 105 PHE A CA 1
ATOM 825 C C . PHE A 1 105 ? -6.527 2.433 -3.742 1.00 97.50 105 PHE A C 1
ATOM 827 O O . PHE A 1 105 ? -7.043 2.784 -2.677 1.00 97.50 105 PHE A O 1
ATOM 834 N N . GLU A 1 106 ? -6.740 1.252 -4.309 1.00 98.06 106 GLU A N 1
ATOM 835 C CA . GLU A 1 106 ? -7.378 0.125 -3.639 1.00 98.06 106 GLU A CA 1
ATOM 836 C C . GLU A 1 106 ? -6.282 -0.682 -2.956 1.00 98.06 106 GLU A C 1
ATOM 838 O O . GLU A 1 106 ? -5.284 -1.054 -3.581 1.00 98.06 106 GLU A O 1
ATOM 843 N N . ILE A 1 107 ? -6.448 -0.899 -1.656 1.00 98.12 107 ILE A N 1
ATOM 844 C CA . ILE A 1 107 ? -5.477 -1.606 -0.836 1.00 98.12 107 ILE A CA 1
ATOM 845 C C . ILE A 1 107 ? -6.111 -2.833 -0.201 1.00 98.12 107 ILE A C 1
ATOM 847 O O . ILE A 1 107 ? -7.266 -2.782 0.219 1.00 98.12 107 ILE A O 1
ATOM 851 N N . GLN A 1 108 ? -5.342 -3.913 -0.099 1.00 98.12 108 GLN A N 1
ATOM 852 C CA . GLN A 1 108 ? -5.828 -5.188 0.415 1.00 98.12 108 GLN A CA 1
ATOM 853 C C . GLN A 1 108 ? -4.869 -5.827 1.424 1.00 98.12 108 GLN A C 1
ATOM 855 O O . GLN A 1 108 ? -3.659 -5.831 1.207 1.00 98.12 108 GLN A O 1
ATOM 860 N N . ILE A 1 109 ? -5.410 -6.404 2.500 1.00 97.88 109 ILE A N 1
ATOM 861 C CA . ILE A 1 109 ? -4.717 -7.393 3.335 1.00 97.88 109 ILE A CA 1
ATOM 862 C C . ILE A 1 109 ? -5.227 -8.771 2.927 1.00 97.88 109 ILE A C 1
ATOM 864 O O . ILE A 1 109 ? -6.379 -9.119 3.186 1.00 97.88 109 ILE A O 1
ATOM 868 N N . ASN A 1 110 ? -4.349 -9.569 2.328 1.00 97.31 110 ASN A N 1
ATOM 869 C CA . ASN A 1 110 ? -4.601 -10.969 2.018 1.00 97.31 110 ASN A CA 1
ATOM 870 C C . ASN A 1 110 ? -3.462 -11.800 2.612 1.00 97.31 110 ASN A C 1
ATOM 872 O O . ASN A 1 110 ? -2.389 -11.911 2.022 1.00 97.31 110 ASN A O 1
ATOM 876 N N . LYS A 1 111 ? -3.676 -12.364 3.808 1.00 95.50 111 LYS A N 1
ATOM 877 C CA . LYS A 1 111 ? -2.605 -13.042 4.557 1.00 95.50 111 LYS A CA 1
ATOM 878 C C . LYS A 1 111 ? -2.014 -14.233 3.823 1.00 95.50 111 LYS A C 1
ATOM 880 O O . LYS A 1 111 ? -0.824 -14.495 3.975 1.00 95.50 111 LYS A O 1
ATOM 885 N N . ASP A 1 112 ? -2.821 -14.975 3.076 1.00 94.75 112 ASP A N 1
ATOM 886 C CA . ASP A 1 112 ? -2.331 -16.152 2.365 1.00 94.75 112 ASP A CA 1
ATOM 887 C C . ASP A 1 112 ? -1.462 -15.750 1.182 1.00 94.75 112 ASP A C 1
ATOM 889 O O . ASP A 1 112 ? -0.336 -16.232 1.075 1.00 94.75 112 ASP A O 1
ATOM 893 N N . LYS A 1 113 ? -1.908 -14.768 0.393 1.00 95.31 113 LYS A N 1
ATOM 894 C CA . LYS A 1 113 ? -1.095 -14.188 -0.679 1.00 95.31 113 LYS A CA 1
ATOM 895 C C . LYS A 1 113 ? 0.178 -13.530 -0.141 1.00 95.31 113 LYS A C 1
ATOM 897 O O . LYS A 1 113 ? 1.264 -13.764 -0.664 1.00 95.31 113 LYS A O 1
ATOM 902 N N . ASN A 1 114 ? 0.081 -12.776 0.954 1.00 94.81 114 ASN A N 1
ATOM 903 C CA . ASN A 1 114 ? 1.219 -12.060 1.536 1.00 94.81 114 ASN A CA 1
ATOM 904 C C . ASN A 1 114 ? 2.348 -12.984 2.001 1.00 94.81 114 ASN A C 1
ATOM 906 O O . ASN A 1 114 ? 3.506 -12.571 1.983 1.00 94.81 114 ASN A O 1
ATOM 910 N N . LYS A 1 115 ? 2.056 -14.236 2.378 1.00 93.38 115 LYS A N 1
ATOM 911 C CA . LYS A 1 115 ? 3.086 -15.236 2.724 1.00 93.38 115 LYS A CA 1
ATOM 912 C C . LYS A 1 115 ? 3.952 -15.629 1.523 1.00 93.38 115 LYS A C 1
ATOM 914 O O . LYS A 1 115 ? 5.092 -16.046 1.717 1.00 93.38 115 LYS A O 1
ATOM 919 N N . GLU A 1 116 ? 3.423 -15.512 0.309 1.00 94.38 116 GLU A N 1
ATOM 920 C CA . GLU A 1 116 ? 4.102 -15.905 -0.930 1.00 94.38 116 GLU A CA 1
ATOM 921 C C . GLU A 1 116 ? 4.963 -14.772 -1.512 1.00 94.38 116 GLU A C 1
ATOM 923 O O . GLU A 1 116 ? 5.905 -15.038 -2.261 1.00 94.38 116 GLU A O 1
ATOM 928 N N . LEU A 1 117 ? 4.702 -13.523 -1.109 1.00 93.88 117 LEU A N 1
ATOM 929 C CA . LEU A 1 117 ? 5.432 -12.338 -1.561 1.00 93.88 117 LEU A CA 1
ATOM 930 C C . LEU A 1 117 ? 6.858 -12.297 -0.991 1.00 93.88 117 LEU A C 1
ATOM 932 O O . LEU A 1 117 ? 7.087 -12.269 0.228 1.00 93.88 117 LEU A O 1
ATOM 936 N N . LYS A 1 118 ? 7.846 -12.237 -1.887 1.00 93.06 118 LYS A N 1
ATOM 937 C CA . LYS A 1 118 ? 9.281 -12.208 -1.570 1.00 93.06 118 LYS A CA 1
ATOM 938 C C . LYS A 1 118 ? 9.675 -10.908 -0.886 1.00 93.06 118 LYS A C 1
ATOM 940 O O . LYS A 1 118 ? 10.572 -10.912 -0.045 1.00 93.06 118 LYS A O 1
ATOM 945 N N . THR A 1 119 ? 9.044 -9.799 -1.256 1.00 92.56 119 THR A N 1
ATOM 946 C CA . THR A 1 119 ? 9.411 -8.452 -0.789 1.00 92.56 119 THR A CA 1
ATOM 947 C C . THR A 1 119 ? 8.920 -8.135 0.628 1.00 92.56 119 THR A C 1
ATOM 949 O O . THR A 1 119 ? 9.522 -7.300 1.310 1.00 92.56 119 THR A O 1
ATOM 952 N N . LYS A 1 120 ? 7.872 -8.820 1.103 1.00 87.06 120 LYS A N 1
ATOM 953 C CA . LYS A 1 120 ? 7.324 -8.677 2.464 1.00 87.06 120 LYS A CA 1
ATOM 954 C C . LYS A 1 120 ? 8.101 -9.490 3.502 1.00 87.06 120 LYS A C 1
ATOM 956 O O . LYS A 1 120 ? 8.390 -8.996 4.585 1.00 87.06 120 LYS A O 1
ATOM 961 N N . ASN A 1 121 ? 8.494 -10.719 3.161 1.00 81.12 121 ASN A N 1
ATOM 962 C CA . ASN A 1 121 ? 8.994 -11.700 4.137 1.00 81.12 121 ASN A CA 1
ATOM 963 C C . ASN A 1 121 ? 10.517 -11.890 4.132 1.00 81.12 121 ASN A C 1
ATOM 965 O O . ASN A 1 121 ? 11.020 -12.932 4.556 1.00 81.12 121 ASN A O 1
ATOM 969 N N . SER A 1 122 ? 11.280 -10.926 3.618 1.00 84.38 122 SER A N 1
ATOM 970 C CA . SER A 1 122 ? 12.710 -11.117 3.390 1.00 84.38 122 SER A CA 1
ATOM 971 C C . SER A 1 122 ? 13.558 -9.961 3.896 1.00 84.38 122 SER A C 1
ATOM 973 O O . SER A 1 122 ? 13.365 -8.799 3.547 1.00 84.38 122 SER A O 1
ATOM 975 N N . GLU A 1 123 ? 14.620 -10.321 4.618 1.00 84.81 123 GLU A N 1
ATOM 976 C CA . GLU A 1 123 ? 15.683 -9.410 5.052 1.00 84.81 123 GLU A CA 1
ATOM 977 C C . GLU A 1 123 ? 16.446 -8.771 3.876 1.00 84.81 123 GLU A C 1
ATOM 979 O O . GLU A 1 123 ? 17.280 -7.889 4.077 1.00 84.81 123 GLU A O 1
ATOM 984 N N . ASN A 1 124 ? 16.213 -9.213 2.633 1.00 87.00 124 ASN A N 1
ATOM 985 C CA . ASN A 1 124 ? 16.811 -8.622 1.433 1.00 87.00 124 ASN A CA 1
ATOM 986 C C . ASN A 1 124 ? 16.042 -7.425 0.870 1.00 87.00 124 ASN A C 1
ATOM 988 O O . ASN A 1 124 ? 16.527 -6.798 -0.070 1.00 87.00 124 ASN A O 1
ATOM 992 N N . TRP A 1 125 ? 14.908 -7.083 1.473 1.00 90.31 125 TRP A N 1
ATOM 993 C CA . TRP A 1 125 ? 14.056 -5.971 1.067 1.00 90.31 125 TRP A CA 1
ATOM 994 C C . TRP A 1 125 ? 13.895 -4.970 2.217 1.00 90.31 125 TRP A C 1
ATOM 996 O O . TRP A 1 125 ? 12.789 -4.581 2.581 1.00 90.31 125 TRP A O 1
ATOM 1006 N N . THR A 1 126 ? 15.013 -4.571 2.833 1.00 90.31 126 THR A N 1
ATOM 1007 C CA . THR A 1 126 ? 15.033 -3.412 3.741 1.00 90.31 126 THR A CA 1
ATOM 1008 C C . THR A 1 126 ? 15.049 -2.114 2.940 1.00 90.31 126 THR A C 1
ATOM 1010 O O . THR A 1 126 ? 15.382 -2.120 1.752 1.00 90.31 126 THR A O 1
ATOM 1013 N N . TYR A 1 127 ? 14.735 -0.999 3.598 1.00 90.00 127 TYR A N 1
ATOM 1014 C CA . TYR A 1 127 ? 14.815 0.343 3.018 1.00 90.00 127 TYR A CA 1
ATOM 1015 C C . TYR A 1 127 ? 16.153 0.589 2.296 1.00 90.00 127 TYR A C 1
ATOM 1017 O O . TYR A 1 127 ? 16.188 0.973 1.125 1.00 90.00 127 TYR A O 1
ATOM 1025 N N . GLU A 1 128 ? 17.271 0.296 2.962 1.00 90.88 128 GLU A N 1
ATOM 1026 C CA . GLU A 1 128 ? 18.618 0.523 2.431 1.00 90.88 128 GLU A CA 1
ATOM 1027 C C . GLU A 1 128 ? 18.870 -0.323 1.183 1.00 90.88 128 GLU A C 1
ATOM 1029 O O . GLU A 1 128 ? 19.364 0.177 0.177 1.00 90.88 128 GLU A O 1
ATOM 1034 N N . LYS A 1 129 ? 18.465 -1.597 1.209 1.00 92.94 129 LYS A N 1
ATOM 1035 C CA . LYS A 1 129 ? 18.650 -2.502 0.068 1.00 92.94 129 LYS A CA 1
ATOM 1036 C C . LYS A 1 129 ? 17.773 -2.121 -1.120 1.00 92.94 129 LYS A C 1
ATOM 1038 O O . LYS A 1 129 ? 18.196 -2.276 -2.261 1.00 92.94 129 LYS A O 1
ATOM 1043 N N . ILE A 1 130 ? 16.554 -1.642 -0.874 1.00 93.31 130 ILE A N 1
ATOM 1044 C CA . ILE A 1 130 ? 15.641 -1.187 -1.931 1.00 93.31 130 ILE A CA 1
ATOM 1045 C C . ILE A 1 130 ? 16.196 0.075 -2.591 1.00 93.31 130 ILE A C 1
ATOM 1047 O O . ILE A 1 130 ? 16.255 0.149 -3.816 1.00 93.31 130 ILE A O 1
ATOM 1051 N N . THR A 1 131 ? 16.655 1.042 -1.797 1.00 92.69 131 THR A N 1
ATOM 1052 C CA . THR A 1 131 ? 17.236 2.287 -2.320 1.00 92.69 131 THR A CA 1
ATOM 1053 C C . THR A 1 131 ? 18.555 2.054 -3.065 1.00 92.69 131 THR A C 1
ATOM 1055 O O . THR A 1 131 ? 18.772 2.672 -4.107 1.00 92.69 131 THR A O 1
ATOM 1058 N N . GLU A 1 132 ? 19.406 1.135 -2.599 1.00 92.75 132 GLU A N 1
ATOM 1059 C CA . GLU A 1 132 ? 20.615 0.692 -3.313 1.00 92.75 132 GLU A CA 1
ATOM 1060 C C . GLU A 1 132 ? 20.258 0.024 -4.649 1.00 92.75 132 GLU A C 1
ATOM 1062 O O . GLU A 1 132 ? 20.709 0.472 -5.701 1.00 92.75 132 GLU A O 1
ATOM 1067 N N . LYS A 1 133 ? 19.354 -0.969 -4.635 1.00 93.00 133 LYS A N 1
ATOM 1068 C CA . LYS A 1 133 ? 18.863 -1.632 -5.857 1.00 93.00 133 LYS A CA 1
ATOM 1069 C C . LYS A 1 133 ? 18.286 -0.638 -6.859 1.00 93.00 133 LYS A C 1
ATOM 1071 O O . LYS A 1 133 ? 18.525 -0.786 -8.056 1.00 93.00 133 LYS A O 1
ATOM 1076 N N . TYR A 1 134 ? 17.519 0.346 -6.383 1.00 93.94 134 TYR A N 1
ATOM 1077 C CA . TYR A 1 134 ? 16.956 1.391 -7.229 1.00 93.94 134 TYR A CA 1
ATOM 1078 C C . TYR A 1 134 ? 18.055 2.143 -7.985 1.00 93.94 134 TYR A C 1
ATOM 1080 O O . TYR A 1 134 ? 18.015 2.190 -9.212 1.00 93.94 134 TYR A O 1
ATOM 1088 N N . LYS A 1 135 ? 19.055 2.663 -7.266 1.00 93.31 135 LYS A N 1
ATOM 1089 C CA . LYS A 1 135 ? 20.176 3.416 -7.853 1.00 93.31 135 LYS A CA 1
ATOM 1090 C C . LYS A 1 135 ? 20.981 2.570 -8.838 1.00 93.31 135 LYS A C 1
ATOM 1092 O O . LYS A 1 135 ? 21.293 3.024 -9.931 1.00 93.31 135 LYS A O 1
ATOM 1097 N N . ASP A 1 136 ? 21.266 1.322 -8.481 1.00 91.19 136 ASP A N 1
ATOM 1098 C CA . ASP A 1 136 ? 22.138 0.463 -9.285 1.00 91.19 136 ASP A CA 1
ATOM 1099 C C . ASP A 1 136 ? 21.483 -0.040 -10.579 1.00 91.19 136 ASP A C 1
ATOM 1101 O O . ASP A 1 136 ? 22.180 -0.333 -11.554 1.00 91.19 136 ASP A O 1
ATOM 1105 N N . PHE A 1 137 ? 20.154 -0.203 -10.592 1.00 87.62 137 PHE A N 1
ATOM 1106 C CA . PHE A 1 137 ? 19.478 -0.923 -11.675 1.00 87.62 137 PHE A CA 1
ATOM 1107 C C . PHE A 1 137 ? 18.257 -0.226 -12.272 1.00 87.62 137 PHE A C 1
ATOM 1109 O O . PHE A 1 137 ? 17.978 -0.450 -13.452 1.00 87.62 137 PHE A O 1
ATOM 1116 N N . PHE A 1 138 ? 17.514 0.563 -11.496 1.00 89.69 138 PHE A N 1
ATOM 1117 C CA . PHE A 1 138 ? 16.209 1.095 -11.904 1.00 89.69 138 PHE A CA 1
ATOM 1118 C C . PHE A 1 138 ? 16.235 2.584 -12.262 1.00 89.69 138 PHE A C 1
ATOM 1120 O O . PHE A 1 138 ? 15.431 2.991 -13.095 1.00 89.69 138 PHE A O 1
ATOM 1127 N N . GLU A 1 139 ? 17.149 3.374 -11.689 1.00 91.81 139 GLU A N 1
ATOM 1128 C CA . GLU A 1 139 ? 17.169 4.843 -11.803 1.00 91.81 139 GLU A CA 1
ATOM 1129 C C . GLU A 1 139 ? 17.184 5.342 -13.256 1.00 91.81 139 GLU A C 1
ATOM 1131 O O . GLU A 1 139 ? 16.407 6.223 -13.616 1.00 91.81 139 GLU A O 1
ATOM 1136 N N . ASP A 1 140 ? 17.984 4.712 -14.117 1.00 91.75 140 ASP A N 1
ATOM 1137 C CA . ASP A 1 140 ? 18.113 5.103 -15.526 1.00 91.75 140 ASP A CA 1
ATOM 1138 C C . ASP A 1 140 ? 17.146 4.363 -16.472 1.00 91.75 140 ASP A C 1
ATOM 1140 O O . ASP A 1 140 ? 17.238 4.502 -17.698 1.00 91.75 140 ASP A O 1
ATOM 1144 N N . LYS A 1 141 ? 16.233 3.536 -15.944 1.00 89.88 141 LYS A N 1
ATOM 1145 C CA . LYS A 1 141 ? 15.351 2.687 -16.757 1.00 89.88 141 LYS A CA 1
ATOM 1146 C C . LYS A 1 141 ? 13.921 3.208 -16.806 1.00 89.88 141 LYS A C 1
ATOM 1148 O O . LYS A 1 141 ? 13.260 3.433 -15.793 1.00 89.88 141 LYS A O 1
ATOM 1153 N N . GLY A 1 142 ? 13.397 3.309 -18.024 1.00 91.06 142 GLY A N 1
ATOM 1154 C CA . GLY A 1 142 ? 11.982 3.596 -18.247 1.00 91.06 142 GLY A CA 1
ATOM 1155 C C . GLY A 1 142 ? 11.095 2.388 -17.931 1.00 91.06 142 GLY A C 1
ATOM 1156 O O . GLY A 1 142 ? 11.524 1.242 -18.081 1.00 91.06 142 GLY A O 1
ATOM 1157 N N . LEU A 1 143 ? 9.828 2.634 -17.585 1.00 90.06 143 LEU A N 1
ATOM 1158 C CA . LEU A 1 143 ? 8.853 1.589 -17.243 1.00 90.06 143 LEU A CA 1
ATOM 1159 C C . LEU A 1 143 ? 8.766 0.479 -18.304 1.00 90.06 143 LEU A C 1
ATOM 1161 O O . LEU A 1 143 ? 8.803 -0.707 -17.985 1.00 90.06 143 LEU A O 1
ATOM 1165 N N . LYS A 1 144 ? 8.750 0.859 -19.586 1.00 90.94 144 LYS A N 1
ATOM 1166 C CA . LYS A 1 144 ? 8.736 -0.088 -20.707 1.00 90.94 144 LYS A CA 1
ATOM 1167 C C . LYS A 1 144 ? 9.924 -1.059 -20.684 1.00 90.94 144 LYS A C 1
ATOM 1169 O O . LYS A 1 144 ? 9.729 -2.250 -20.891 1.00 90.94 144 LYS A O 1
ATOM 1174 N N . GLN A 1 145 ? 11.134 -0.567 -20.412 1.00 90.94 145 GLN A N 1
ATOM 1175 C CA . GLN A 1 145 ? 12.335 -1.410 -20.359 1.00 90.94 145 GLN A CA 1
ATOM 1176 C C . GLN A 1 145 ? 12.277 -2.388 -19.183 1.00 90.94 145 GLN A C 1
ATOM 1178 O O . GLN A 1 145 ? 12.688 -3.537 -19.320 1.00 90.94 145 GLN A O 1
ATOM 1183 N N . LEU A 1 146 ? 11.751 -1.938 -18.042 1.00 90.31 146 LEU A N 1
ATOM 1184 C CA . LEU A 1 146 ? 11.584 -2.765 -16.847 1.00 90.31 146 LEU A CA 1
ATOM 1185 C C . LEU A 1 146 ? 10.572 -3.895 -17.080 1.00 90.31 146 LEU A C 1
ATOM 1187 O O . LEU A 1 146 ? 10.843 -5.042 -16.735 1.00 90.31 146 LEU A O 1
ATOM 1191 N N . LYS A 1 147 ? 9.455 -3.594 -17.752 1.00 87.44 147 LYS A N 1
ATOM 1192 C CA . LYS A 1 147 ? 8.453 -4.595 -18.150 1.00 87.44 147 LYS A CA 1
ATOM 1193 C C . LYS A 1 147 ? 9.003 -5.586 -19.180 1.00 87.44 147 LYS A C 1
ATOM 1195 O O . LYS A 1 147 ? 8.782 -6.785 -19.053 1.00 87.44 147 LYS A O 1
ATOM 1200 N N . GLU A 1 148 ? 9.750 -5.114 -20.179 1.00 87.94 148 GLU A N 1
ATOM 1201 C CA . GLU A 1 148 ? 10.372 -5.973 -21.202 1.00 87.94 148 GLU A CA 1
ATOM 1202 C C . GLU A 1 148 ? 11.425 -6.922 -20.617 1.00 87.94 148 GLU A C 1
ATOM 1204 O O . GLU A 1 148 ? 11.536 -8.065 -21.060 1.00 87.94 148 GLU A O 1
ATOM 1209 N N . ALA A 1 149 ? 12.153 -6.484 -19.588 1.00 85.31 149 ALA A N 1
ATOM 1210 C CA . ALA A 1 149 ? 13.073 -7.338 -18.844 1.00 85.31 149 ALA A CA 1
ATOM 1211 C C . ALA A 1 149 ? 12.357 -8.434 -18.028 1.00 85.31 149 ALA A C 1
ATOM 1213 O O . ALA A 1 149 ? 13.012 -9.365 -17.569 1.00 85.31 149 ALA A O 1
ATOM 1214 N N . SER A 1 150 ? 11.019 -8.377 -17.919 1.00 78.88 150 SER A N 1
ATOM 1215 C CA . SER A 1 150 ? 10.190 -9.335 -17.174 1.00 78.88 150 SER A CA 1
ATOM 1216 C C . SER A 1 150 ? 10.652 -9.499 -15.727 1.00 78.88 150 SER A C 1
ATOM 1218 O O . SER A 1 150 ? 10.690 -10.608 -15.195 1.00 78.88 150 SER A O 1
ATOM 1220 N N . GLU A 1 151 ? 11.034 -8.384 -15.106 1.00 85.38 151 GLU A N 1
ATOM 1221 C CA . GLU A 1 151 ? 11.505 -8.380 -13.728 1.00 85.38 151 GLU A CA 1
ATOM 1222 C C . GLU A 1 151 ? 10.386 -8.843 -12.793 1.00 85.38 151 GLU A C 1
ATOM 1224 O O . GLU A 1 151 ? 9.266 -8.333 -12.846 1.00 85.38 151 GLU A O 1
ATOM 1229 N N . GLU A 1 152 ? 10.692 -9.791 -11.907 1.00 93.12 152 GLU A N 1
ATOM 1230 C CA . GLU A 1 152 ? 9.750 -10.216 -10.864 1.00 93.12 152 GLU A CA 1
ATOM 1231 C C . GLU A 1 152 ? 9.448 -9.078 -9.882 1.00 93.12 152 GLU A C 1
ATOM 1233 O O . GLU A 1 152 ? 8.378 -9.053 -9.280 1.00 93.12 152 GLU A O 1
ATOM 1238 N N . VAL A 1 153 ? 10.392 -8.142 -9.724 1.00 95.56 153 VAL A N 1
ATOM 1239 C CA . VAL A 1 153 ? 10.243 -6.972 -8.862 1.00 95.56 153 VAL A CA 1
ATOM 1240 C C . VAL A 1 153 ? 10.705 -5.714 -9.583 1.00 95.56 153 VAL A C 1
ATOM 1242 O O . VAL A 1 153 ? 11.820 -5.658 -10.101 1.00 95.56 153 VAL A O 1
ATOM 1245 N N . ILE A 1 154 ? 9.871 -4.678 -9.557 1.00 96.56 154 ILE A N 1
ATOM 1246 C CA . ILE A 1 154 ? 10.167 -3.355 -10.103 1.00 96.56 154 ILE A CA 1
ATOM 1247 C C . ILE A 1 154 ? 10.171 -2.338 -8.963 1.00 96.56 154 ILE A C 1
ATOM 1249 O O . ILE A 1 154 ? 9.256 -2.311 -8.151 1.00 96.56 154 ILE A O 1
ATOM 1253 N N . ILE A 1 155 ? 11.192 -1.481 -8.901 1.00 96.38 155 ILE A N 1
ATOM 1254 C CA . ILE A 1 155 ? 11.240 -0.373 -7.941 1.00 96.38 155 ILE A CA 1
ATOM 1255 C C . ILE A 1 155 ? 11.085 0.936 -8.711 1.00 96.38 155 ILE A C 1
ATOM 1257 O O . ILE A 1 155 ? 11.840 1.197 -9.651 1.00 96.38 155 ILE A O 1
ATOM 1261 N N . ARG A 1 156 ? 10.126 1.770 -8.306 1.00 96.44 156 ARG A N 1
ATOM 1262 C CA . ARG A 1 156 ? 9.942 3.132 -8.825 1.00 96.44 156 ARG A CA 1
ATOM 1263 C C . ARG A 1 156 ? 10.091 4.141 -7.701 1.00 96.44 156 ARG A C 1
ATOM 1265 O O . ARG A 1 156 ? 9.761 3.854 -6.554 1.00 96.44 156 ARG A O 1
ATOM 1272 N N . LYS A 1 157 ? 10.592 5.317 -8.053 1.00 95.06 157 LYS A N 1
ATOM 1273 C CA . LYS A 1 157 ? 10.762 6.462 -7.166 1.00 95.06 157 LYS A CA 1
ATOM 1274 C C . LYS A 1 157 ? 10.003 7.624 -7.787 1.00 95.06 157 LYS A C 1
ATOM 1276 O O . LYS A 1 157 ? 10.195 7.876 -8.971 1.00 95.06 157 LYS A O 1
ATOM 1281 N N . TYR A 1 158 ? 9.179 8.297 -6.996 1.00 94.31 158 TYR A N 1
ATOM 1282 C CA . TYR A 1 158 ? 8.404 9.452 -7.438 1.00 94.31 158 TYR A CA 1
ATOM 1283 C C . TYR A 1 158 ? 8.660 10.635 -6.512 1.00 94.31 158 TYR A C 1
ATOM 1285 O O . TYR A 1 158 ? 8.479 10.538 -5.293 1.00 94.31 158 TYR A O 1
ATOM 1293 N N . ASP A 1 159 ? 9.075 11.756 -7.090 1.00 91.94 159 ASP A N 1
ATOM 1294 C CA . ASP A 1 159 ? 8.997 13.064 -6.449 1.00 91.94 159 ASP A CA 1
ATOM 1295 C C . ASP A 1 159 ? 7.531 13.510 -6.474 1.00 91.94 159 ASP A C 1
ATOM 1297 O O . ASP A 1 159 ? 7.009 13.902 -7.514 1.00 91.94 159 ASP A O 1
ATOM 1301 N N . MET A 1 160 ? 6.844 13.422 -5.337 1.00 88.75 160 MET A N 1
ATOM 1302 C CA . MET A 1 160 ? 5.399 13.666 -5.265 1.00 88.75 160 MET A CA 1
ATOM 1303 C C . MET A 1 160 ? 5.009 15.110 -5.616 1.00 88.75 160 MET A C 1
ATOM 1305 O O . MET A 1 160 ? 3.882 15.358 -6.024 1.00 88.75 160 MET A O 1
ATOM 1309 N N . GLU A 1 161 ? 5.931 16.071 -5.535 1.00 86.75 161 GLU A N 1
ATOM 1310 C CA . GLU A 1 161 ? 5.656 17.448 -5.951 1.00 86.75 161 GLU A CA 1
ATOM 1311 C C . GLU A 1 161 ? 5.680 17.591 -7.482 1.00 86.75 161 GLU A C 1
ATOM 1313 O O . GLU A 1 161 ? 4.917 18.366 -8.063 1.00 86.75 161 GLU A O 1
ATOM 1318 N N . LYS A 1 162 ? 6.562 16.842 -8.156 1.00 89.88 162 LYS A N 1
ATOM 1319 C CA . LYS A 1 162 ? 6.805 16.979 -9.604 1.00 89.88 162 LYS A CA 1
ATOM 1320 C C . LYS A 1 162 ? 6.125 15.910 -10.454 1.00 89.88 162 LYS A C 1
ATOM 1322 O O . LYS A 1 162 ? 5.798 16.168 -11.612 1.00 89.88 162 LYS A O 1
ATOM 1327 N N . GLU A 1 163 ? 5.936 14.720 -9.901 1.00 90.50 163 GLU A N 1
ATOM 1328 C CA . GLU A 1 163 ? 5.622 13.489 -10.631 1.00 90.50 163 GLU A CA 1
ATOM 1329 C C . GLU A 1 163 ? 4.303 12.839 -10.183 1.00 90.50 163 GLU A C 1
ATOM 1331 O O . GLU A 1 163 ? 3.948 11.785 -10.707 1.00 90.50 163 GLU A O 1
ATOM 1336 N N . ASP A 1 164 ? 3.517 13.467 -9.297 1.00 85.38 164 ASP A N 1
ATOM 1337 C CA . ASP A 1 164 ? 2.211 12.939 -8.845 1.00 85.38 164 ASP A CA 1
ATOM 1338 C C . ASP A 1 164 ? 1.282 12.575 -10.019 1.00 85.38 164 ASP A C 1
ATOM 1340 O O . ASP A 1 164 ? 0.720 11.480 -10.085 1.00 85.38 164 ASP A O 1
ATOM 1344 N N . SER A 1 165 ? 1.223 13.447 -11.031 1.00 89.00 165 SER A N 1
ATOM 1345 C CA . SER A 1 165 ? 0.419 13.215 -12.241 1.00 89.00 165 SER A CA 1
ATOM 1346 C C . SER A 1 165 ? 0.863 12.013 -13.089 1.00 89.00 165 SER A C 1
ATOM 1348 O O . SER A 1 165 ? 0.076 11.521 -13.899 1.00 89.00 165 SER A O 1
ATOM 1350 N N . GLN A 1 166 ? 2.104 11.545 -12.927 1.00 92.88 166 GLN A N 1
ATOM 1351 C CA . GLN A 1 166 ? 2.657 10.380 -13.628 1.00 92.88 166 GLN A CA 1
ATOM 1352 C C . GLN A 1 166 ? 2.579 9.110 -12.778 1.00 92.88 166 GLN A C 1
ATOM 1354 O O . GLN A 1 166 ? 2.393 8.025 -13.325 1.00 92.88 166 GLN A O 1
ATOM 1359 N N . MET A 1 167 ? 2.670 9.244 -11.454 1.00 95.00 167 MET A N 1
ATOM 1360 C CA . MET A 1 167 ? 2.670 8.124 -10.517 1.00 95.00 167 MET A CA 1
ATOM 1361 C C . MET A 1 167 ? 1.416 7.256 -10.654 1.00 95.00 167 MET A C 1
ATOM 1363 O O . MET A 1 167 ? 1.531 6.046 -10.827 1.00 95.00 167 MET A O 1
ATOM 1367 N N . VAL A 1 168 ? 0.217 7.847 -10.587 1.00 95.25 168 VAL A N 1
ATOM 1368 C CA . VAL A 1 168 ? -1.029 7.058 -10.600 1.00 95.25 168 VAL A CA 1
ATOM 1369 C C . VAL A 1 168 ? -1.206 6.263 -11.906 1.00 95.25 168 VAL A C 1
ATOM 1371 O O . VAL A 1 168 ? -1.467 5.064 -11.809 1.00 95.25 168 VAL A O 1
ATOM 1374 N N . PRO A 1 169 ? -1.023 6.851 -13.109 1.00 95.75 169 PRO A N 1
ATOM 1375 C CA . PRO A 1 169 ? -1.060 6.085 -14.356 1.00 95.75 169 PRO A CA 1
ATOM 1376 C C . PRO A 1 169 ? -0.028 4.954 -14.436 1.00 95.75 169 PRO A C 1
ATOM 1378 O O . PRO A 1 169 ? -0.348 3.886 -14.949 1.00 95.75 169 PRO A O 1
ATOM 1381 N N . GLU A 1 170 ? 1.198 5.155 -13.939 1.00 96.31 170 GLU A N 1
ATOM 1382 C CA . GLU A 1 170 ? 2.215 4.094 -13.945 1.00 96.31 170 GLU A CA 1
ATOM 1383 C C . GLU A 1 170 ? 1.877 2.955 -12.974 1.00 96.31 170 GLU A C 1
ATOM 1385 O O . GLU A 1 170 ? 2.083 1.788 -13.307 1.00 96.31 170 GLU A O 1
ATOM 1390 N N . VAL A 1 171 ? 1.340 3.283 -11.792 1.00 96.69 171 VAL A N 1
ATOM 1391 C CA . VAL A 1 171 ? 0.849 2.290 -10.825 1.00 96.69 171 VAL A CA 1
ATOM 1392 C C . VAL A 1 171 ? -0.282 1.467 -11.442 1.00 96.69 171 VAL A C 1
ATOM 1394 O O . VAL A 1 171 ? -0.233 0.242 -11.387 1.00 96.69 171 VAL A O 1
ATOM 1397 N N . GLU A 1 172 ? -1.261 2.122 -12.073 1.00 96.62 172 GLU A N 1
ATOM 1398 C CA . GLU A 1 172 ? -2.367 1.458 -12.777 1.00 96.62 172 GLU A CA 1
ATOM 1399 C C . GLU A 1 172 ? -1.849 0.551 -13.906 1.00 96.62 172 GLU A C 1
ATOM 1401 O O . GLU A 1 172 ? -2.220 -0.616 -13.968 1.00 96.62 172 GLU A O 1
ATOM 1406 N N . GLU A 1 173 ? -0.910 1.029 -14.733 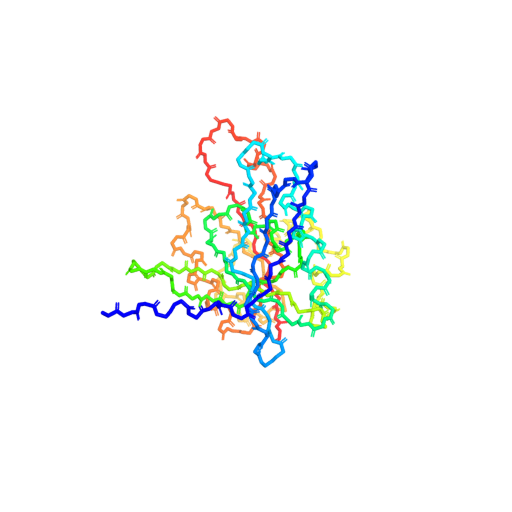1.00 96.88 173 GLU A N 1
ATOM 1407 C CA . GLU A 1 173 ? -0.324 0.229 -15.817 1.00 96.88 173 GLU A CA 1
ATOM 1408 C C . GLU A 1 173 ? 0.399 -1.030 -15.304 1.00 96.88 173 GLU A C 1
ATOM 1410 O O . GLU A 1 173 ? 0.360 -2.085 -15.950 1.00 96.88 173 GLU A O 1
ATOM 1415 N N . LEU A 1 174 ? 1.104 -0.929 -14.175 1.00 97.12 174 LEU A N 1
ATOM 1416 C CA . LEU A 1 174 ? 1.789 -2.066 -13.561 1.00 97.12 174 LEU A CA 1
ATOM 1417 C C . LEU A 1 174 ? 0.801 -3.055 -12.946 1.00 97.12 174 LEU A C 1
ATOM 1419 O O . LEU A 1 174 ? 0.967 -4.256 -13.150 1.00 97.12 174 LEU A O 1
ATOM 1423 N N . ILE A 1 175 ? -0.248 -2.570 -12.285 1.00 96.94 175 ILE A N 1
ATOM 1424 C CA . ILE A 1 175 ? -1.317 -3.418 -11.746 1.00 96.94 175 ILE A CA 1
ATOM 1425 C C . ILE A 1 175 ? -2.029 -4.188 -12.861 1.00 96.94 175 ILE A C 1
ATOM 1427 O O . ILE A 1 175 ? -2.150 -5.410 -12.785 1.00 96.94 175 ILE A O 1
ATOM 1431 N N . ASP A 1 176 ? -2.369 -3.515 -13.963 1.00 95.94 176 ASP A N 1
ATOM 1432 C CA . ASP A 1 176 ? -2.931 -4.146 -15.168 1.00 95.94 176 ASP A CA 1
ATOM 1433 C C . ASP A 1 176 ? -1.979 -5.177 -15.808 1.00 95.94 176 ASP A C 1
ATOM 1435 O O . ASP A 1 176 ? -2.389 -5.996 -16.632 1.00 95.94 176 ASP A O 1
ATOM 1439 N N . SER A 1 177 ? -0.695 -5.133 -15.443 1.00 95.19 177 SER A N 1
ATOM 1440 C CA . SER A 1 177 ? 0.350 -6.058 -15.889 1.00 95.19 177 SER A CA 1
ATOM 1441 C C . SER A 1 177 ? 0.687 -7.138 -14.850 1.00 95.19 177 SER A C 1
ATOM 1443 O O . SER A 1 177 ? 1.778 -7.705 -14.921 1.00 95.19 177 SER A O 1
ATOM 1445 N N . GLU A 1 178 ? -0.232 -7.423 -13.919 1.00 95.94 178 GLU A N 1
ATOM 1446 C CA . GLU A 1 178 ? -0.104 -8.445 -12.866 1.00 95.94 178 GLU A CA 1
ATOM 1447 C C . GLU A 1 178 ? 0.963 -8.113 -11.807 1.00 95.94 178 GLU A C 1
ATOM 1449 O O . GLU A 1 178 ? 1.662 -8.998 -11.321 1.00 95.94 178 GLU A O 1
ATOM 1454 N N . TYR A 1 179 ? 1.114 -6.838 -11.441 1.00 97.44 179 TYR A N 1
ATOM 1455 C CA . TYR A 1 179 ? 1.944 -6.429 -10.302 1.00 97.44 179 TYR A CA 1
ATOM 1456 C C . TYR A 1 179 ? 1.096 -5.872 -9.156 1.00 97.44 179 TYR A C 1
ATOM 1458 O O . TYR A 1 179 ? 0.071 -5.240 -9.373 1.00 97.44 179 TYR A O 1
ATOM 1466 N N . GLU A 1 180 ? 1.573 -6.014 -7.925 1.00 97.62 180 GLU A N 1
ATOM 1467 C CA . GLU A 1 180 ? 1.030 -5.307 -6.760 1.00 97.62 180 GLU A CA 1
ATOM 1468 C C . GLU A 1 180 ? 2.110 -4.452 -6.116 1.00 97.62 180 GLU A C 1
ATOM 1470 O O . GLU A 1 180 ? 3.281 -4.837 -6.108 1.00 97.62 180 GLU A O 1
ATOM 1475 N N . VAL A 1 181 ? 1.736 -3.310 -5.533 1.00 97.94 181 VAL A N 1
ATOM 1476 C CA . VAL A 1 181 ? 2.673 -2.564 -4.684 1.00 97.94 181 VAL A CA 1
ATOM 1477 C C . VAL A 1 181 ? 2.704 -3.234 -3.324 1.00 97.94 181 VAL A C 1
ATOM 1479 O O . VAL A 1 181 ? 1.777 -3.106 -2.524 1.00 97.94 181 VAL A O 1
ATOM 1482 N N . THR A 1 182 ? 3.793 -3.932 -3.058 1.00 97.00 182 THR A N 1
ATOM 1483 C CA . THR A 1 182 ? 3.982 -4.710 -1.837 1.00 97.00 182 THR A CA 1
ATOM 1484 C C . THR A 1 182 ? 4.785 -3.950 -0.795 1.00 97.00 182 THR A C 1
ATOM 1486 O O . THR A 1 182 ? 4.663 -4.243 0.391 1.00 97.00 182 THR A O 1
ATOM 1489 N N . ARG A 1 183 ? 5.594 -2.965 -1.210 1.00 96.19 183 ARG A N 1
ATOM 1490 C CA . ARG A 1 183 ? 6.283 -2.034 -0.305 1.00 96.19 183 ARG A CA 1
ATOM 1491 C C . ARG A 1 183 ? 6.122 -0.597 -0.777 1.00 96.19 183 ARG A C 1
ATOM 1493 O O . ARG A 1 183 ? 6.221 -0.321 -1.974 1.00 96.19 183 ARG A O 1
ATOM 1500 N N . TYR A 1 184 ? 5.899 0.314 0.161 1.00 94.06 184 TYR A N 1
ATOM 1501 C CA . TYR A 1 184 ? 5.629 1.720 -0.105 1.00 94.06 184 TYR A CA 1
ATOM 1502 C C . TYR A 1 184 ? 6.102 2.620 1.039 1.00 94.06 184 TYR A C 1
ATOM 1504 O O . TYR A 1 184 ? 5.484 2.676 2.099 1.00 94.06 184 TYR A O 1
ATOM 1512 N N . PHE A 1 185 ? 7.171 3.381 0.822 1.00 91.12 185 PHE A N 1
ATOM 1513 C CA . PHE A 1 185 ? 7.759 4.210 1.875 1.00 91.12 185 PHE A CA 1
ATOM 1514 C C . PHE A 1 185 ? 8.303 5.538 1.350 1.00 91.12 185 PHE A C 1
ATOM 1516 O O . PHE A 1 185 ? 8.641 5.680 0.174 1.00 91.12 185 PHE A O 1
ATOM 1523 N N . SER A 1 186 ? 8.392 6.518 2.245 1.00 89.06 186 SER A N 1
ATOM 1524 C CA . SER A 1 186 ? 9.039 7.803 1.981 1.00 89.06 186 SER A CA 1
ATOM 1525 C C . SER A 1 186 ? 10.560 7.691 2.109 1.00 89.06 186 SER A C 1
ATOM 1527 O O . SER A 1 186 ? 11.064 6.905 2.909 1.00 89.06 186 SER A O 1
ATOM 1529 N N . ASP A 1 187 ? 11.300 8.516 1.374 1.00 85.38 187 ASP A N 1
ATOM 1530 C CA . ASP A 1 187 ? 12.742 8.677 1.564 1.00 85.38 187 ASP A CA 1
ATOM 1531 C C . ASP A 1 187 ? 13.022 9.390 2.902 1.00 85.38 187 ASP A C 1
ATOM 1533 O O . ASP A 1 187 ? 12.674 10.564 3.064 1.00 85.38 187 ASP A O 1
ATOM 1537 N N . GLU A 1 188 ? 13.658 8.715 3.864 1.00 74.81 188 GLU A N 1
ATOM 1538 C CA . GLU A 1 188 ? 13.934 9.285 5.193 1.00 74.81 188 GLU A CA 1
ATOM 1539 C C . GLU A 1 188 ? 14.779 10.568 5.140 1.00 74.81 188 GLU A C 1
ATOM 1541 O O . GLU A 1 188 ? 14.681 11.421 6.029 1.00 74.81 188 GLU A O 1
ATOM 1546 N N . GLU A 1 189 ? 15.65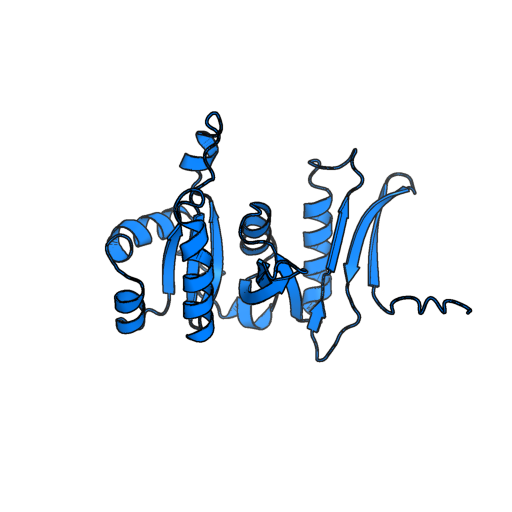3 10.714 4.136 1.00 68.31 189 GLU A N 1
ATOM 1547 C CA . GLU A 1 189 ? 16.452 11.933 3.977 1.00 68.31 189 GLU A CA 1
ATOM 1548 C C . GLU A 1 189 ? 15.581 13.112 3.535 1.00 68.31 189 GLU A C 1
ATOM 1550 O O . GLU A 1 189 ? 15.841 14.250 3.931 1.00 68.31 189 GLU A O 1
ATOM 1555 N N . SER A 1 190 ? 14.510 12.845 2.780 1.00 60.91 190 SER A N 1
ATOM 1556 C CA . SER A 1 190 ? 13.513 13.863 2.443 1.00 60.91 190 SER A CA 1
ATOM 1557 C C . SER A 1 190 ? 12.681 14.267 3.665 1.00 60.91 190 SER A C 1
ATOM 1559 O O . SER A 1 190 ? 12.447 15.455 3.874 1.00 60.91 190 SER A O 1
ATOM 1561 N N . GLU A 1 191 ? 12.344 13.320 4.547 1.00 59.81 191 GLU A N 1
ATOM 1562 C CA . GLU A 1 191 ? 11.576 13.597 5.771 1.00 59.81 191 GLU A CA 1
ATOM 1563 C C . GLU A 1 191 ? 12.384 14.384 6.820 1.00 59.81 191 GLU A C 1
ATOM 1565 O O . GLU A 1 191 ? 11.858 15.259 7.505 1.00 59.81 191 GLU A O 1
ATOM 1570 N N . LYS A 1 192 ? 13.699 14.157 6.935 1.00 59.91 192 LYS A N 1
ATOM 1571 C CA . LYS A 1 192 ? 14.552 14.915 7.879 1.00 59.91 192 LYS A CA 1
ATOM 1572 C C . LYS A 1 192 ? 14.741 16.385 7.476 1.00 59.91 192 LYS A C 1
ATOM 1574 O O . LYS A 1 192 ? 15.083 17.208 8.330 1.00 59.91 192 LYS A O 1
ATOM 1579 N N . ASN A 1 193 ? 14.491 16.722 6.210 1.00 55.66 193 ASN A N 1
ATOM 1580 C CA . ASN A 1 193 ? 14.594 18.076 5.663 1.00 55.66 193 ASN A CA 1
ATOM 1581 C C . ASN A 1 193 ? 13.259 18.853 5.669 1.00 55.66 193 ASN A C 1
ATOM 1583 O O . ASN A 1 193 ? 13.206 19.955 5.130 1.00 55.66 193 ASN A O 1
ATOM 1587 N N . GLU A 1 194 ? 12.229 18.355 6.370 1.00 51.31 194 GLU A N 1
ATOM 1588 C CA . GLU A 1 194 ? 10.871 18.924 6.558 1.00 51.31 194 GLU A CA 1
ATOM 1589 C C . GLU A 1 194 ? 10.773 20.376 7.079 1.00 51.31 194 GLU A C 1
ATOM 1591 O O . GLU A 1 194 ? 9.686 20.880 7.363 1.00 51.31 194 GLU A O 1
ATOM 1596 N N . LYS A 1 195 ? 11.890 21.093 7.214 1.00 52.69 195 LYS A N 1
ATOM 1597 C CA . LYS A 1 195 ? 11.861 22.551 7.379 1.00 52.69 195 LYS A CA 1
ATOM 1598 C C . LYS A 1 195 ? 11.480 23.286 6.090 1.00 52.69 195 LYS A C 1
ATOM 1600 O O . LYS A 1 195 ? 11.182 24.474 6.171 1.00 52.69 195 LYS A O 1
ATOM 1605 N N . GLU A 1 196 ? 11.479 22.607 4.947 1.00 51.59 196 GLU A N 1
ATOM 1606 C CA . GLU A 1 196 ? 11.043 23.138 3.656 1.00 51.59 196 GLU A CA 1
ATOM 1607 C C . GLU A 1 196 ? 9.801 22.362 3.192 1.00 51.59 196 GLU A C 1
ATOM 1609 O O . GLU A 1 196 ? 9.732 21.149 3.358 1.00 51.59 196 GLU A O 1
ATOM 1614 N N . GLU A 1 197 ? 8.800 23.070 2.669 1.00 58.00 197 GLU A N 1
ATOM 1615 C CA . GLU A 1 197 ? 7.437 22.610 2.337 1.00 58.00 197 GLU A CA 1
ATOM 1616 C C . GLU A 1 197 ? 7.352 21.539 1.223 1.00 58.00 197 GLU A C 1
ATOM 1618 O O . GLU A 1 197 ? 6.291 21.350 0.632 1.00 58.00 197 GLU A O 1
ATOM 1623 N N . ASN A 1 198 ? 8.442 20.836 0.920 1.00 63.88 198 ASN A N 1
ATOM 1624 C CA . ASN A 1 198 ? 8.509 19.900 -0.195 1.00 63.88 198 ASN A CA 1
ATOM 1625 C C . ASN A 1 198 ? 7.813 18.581 0.170 1.00 63.88 198 ASN A C 1
ATOM 1627 O O . ASN A 1 198 ? 7.987 18.036 1.269 1.00 63.88 198 ASN A O 1
ATOM 1631 N N . GLU A 1 199 ? 7.024 18.044 -0.760 1.00 70.12 199 GLU A N 1
ATOM 1632 C CA . GLU A 1 199 ? 6.461 16.710 -0.589 1.00 70.12 199 GLU A CA 1
ATOM 1633 C C . GLU A 1 199 ? 7.571 15.644 -0.599 1.00 70.12 199 GLU A C 1
ATOM 1635 O O . GLU A 1 199 ? 8.564 15.780 -1.317 1.00 70.12 199 GLU A O 1
ATOM 1640 N N . PRO A 1 200 ? 7.444 14.576 0.214 1.00 81.69 200 PRO A N 1
ATOM 1641 C CA . PRO A 1 200 ? 8.499 13.589 0.329 1.00 81.69 200 PRO A CA 1
ATOM 1642 C C . PRO A 1 200 ? 8.571 12.769 -0.952 1.00 81.69 200 PRO A C 1
ATOM 1644 O O . PRO A 1 200 ? 7.551 12.422 -1.552 1.00 81.69 200 PRO A O 1
ATOM 1647 N N . VAL A 1 201 ? 9.787 12.393 -1.321 1.00 90.88 201 VAL A N 1
ATOM 1648 C CA . VAL A 1 201 ? 9.998 11.406 -2.373 1.00 90.88 201 VAL A CA 1
ATOM 1649 C C . VAL A 1 201 ? 9.533 10.047 -1.862 1.00 90.88 201 VAL A C 1
ATOM 1651 O O . VAL A 1 201 ? 9.821 9.695 -0.717 1.00 90.88 201 VAL A O 1
ATOM 1654 N N . ARG A 1 202 ? 8.824 9.275 -2.689 1.00 93.50 202 ARG A N 1
ATOM 1655 C CA . ARG A 1 202 ? 8.304 7.958 -2.298 1.00 93.50 202 ARG A CA 1
ATOM 1656 C C . ARG A 1 202 ? 8.811 6.855 -3.213 1.00 93.50 202 ARG A C 1
ATOM 1658 O O . ARG A 1 202 ? 8.897 7.036 -4.426 1.00 93.50 202 ARG A O 1
ATOM 1665 N N . TYR A 1 203 ? 9.118 5.706 -2.622 1.00 95.44 203 TYR A N 1
ATOM 1666 C CA . TYR A 1 203 ? 9.485 4.487 -3.330 1.00 95.44 203 TYR A CA 1
ATOM 1667 C C . TYR A 1 203 ? 8.311 3.516 -3.334 1.00 95.44 203 TYR A C 1
ATOM 1669 O O . TYR A 1 203 ? 7.694 3.277 -2.297 1.00 95.44 203 TYR A O 1
ATOM 1677 N N . PHE A 1 204 ? 8.051 2.935 -4.498 1.00 97.06 204 PHE A N 1
ATOM 1678 C CA . PHE A 1 204 ? 7.066 1.888 -4.722 1.00 97.06 204 PHE A CA 1
ATOM 1679 C C . PHE A 1 204 ? 7.808 0.638 -5.177 1.00 97.06 204 PHE A C 1
ATOM 1681 O O . PHE A 1 204 ? 8.566 0.681 -6.150 1.00 97.06 204 PHE A O 1
ATOM 1688 N N . VAL A 1 205 ? 7.598 -0.469 -4.473 1.00 97.25 205 VAL A N 1
ATOM 1689 C CA . VAL A 1 205 ? 8.103 -1.783 -4.866 1.00 97.25 205 VAL A CA 1
ATOM 1690 C C . VAL A 1 205 ? 6.931 -2.596 -5.375 1.00 97.25 205 VAL A C 1
ATOM 1692 O O . VAL A 1 205 ? 6.013 -2.911 -4.623 1.00 97.25 205 VAL A O 1
ATOM 1695 N N . PHE A 1 206 ? 6.988 -2.907 -6.658 1.00 97.69 206 PHE A N 1
ATOM 1696 C CA . PHE A 1 206 ? 6.014 -3.706 -7.372 1.00 97.69 206 PHE A CA 1
ATOM 1697 C C . PHE A 1 206 ? 6.518 -5.137 -7.448 1.00 97.69 206 PHE A C 1
ATOM 1699 O O . PHE A 1 206 ? 7.614 -5.360 -7.958 1.00 97.69 206 PHE A O 1
ATOM 1706 N N . GLU A 1 207 ? 5.737 -6.102 -6.987 1.00 96.69 207 GLU A N 1
ATOM 1707 C CA . GLU A 1 207 ? 6.043 -7.526 -7.124 1.00 96.69 207 GLU A CA 1
ATOM 1708 C C . GLU A 1 207 ? 5.008 -8.180 -8.034 1.00 96.69 207 GLU A C 1
ATOM 1710 O O . GLU A 1 207 ? 3.817 -7.889 -7.933 1.00 96.69 207 GLU A O 1
ATOM 1715 N N . LYS A 1 208 ? 5.476 -9.027 -8.952 1.00 95.44 208 LYS A N 1
ATOM 1716 C CA . LYS A 1 208 ? 4.604 -9.751 -9.871 1.00 95.44 208 LYS A CA 1
ATOM 1717 C C . LYS A 1 208 ? 3.824 -10.838 -9.122 1.00 95.44 208 LYS A C 1
ATOM 1719 O O . LYS A 1 208 ? 4.442 -11.610 -8.385 1.00 95.44 208 LYS A O 1
ATOM 1724 N N . VAL A 1 209 ? 2.508 -10.900 -9.328 1.00 92.38 209 VAL A N 1
ATOM 1725 C CA . VAL A 1 209 ? 1.567 -11.806 -8.637 1.00 92.38 209 VAL A CA 1
ATOM 1726 C C . VAL A 1 209 ? 0.904 -12.819 -9.558 1.00 92.38 209 VAL A C 1
ATOM 1728 O O . VAL A 1 209 ? 0.966 -12.643 -10.794 1.00 92.38 209 VAL A O 1
#

pLDDT: mean 89.31, std 12.66, range [32.88, 98.31]

Radius of gyration: 18.64 Å; chains: 1; bounding box: 64×39×52 Å